Protein AF-A0AAU9P9E1-F1 (afdb_monomer_lite)

Secondary structure (DSSP, 8-state):
-HHHHHHHHGGGS---------GGGS-HHHHTTEE-TTSEEEEEEEEE-TTS-EEEEEEEEEEEPTT--SEE--HHHHHHHT--TT--S--GGGGG-HHHHHHHTSHHHHTT-HHHHHHHHHHHHHTT--HHHHHHHHHH-TTTHHHHHHT-------------------PPP----------PPPP-

Radius of gyration: 26.17 Å; chains: 1; bounding box: 54×81×72 Å

pLDDT: mean 78.58, std 22.66, range [33.34, 98.5]

Sequence (188 aa):
MALIILFLLSPLLLQGALGEIICEELPVGLCTFSIASSGKRCILENYINHNENMEYQCKTSEIVVKNMNNWIESDECTNACGVDRKSVGISSDSLLEPRFIARLCSRSCYDNCANIVDLYHNLAIGEGVFLENLCEVHRKMPRRAMSQLLSSGAASGPVSCVDGLISMAEAPSSDEKFDSAAYSPTSI

Foldseek 3Di:
DVVVVVVVCVVVVPPDPLDFDDLQPDDLLQQQLAATQQQFHKAWDWDQDPVRDIDIGIHTDPDGDPPDHSDTFDPQQCVQQVHGSNDHDDALVLLLPLVNLCSCLDCSHVVPGCSVVVVNQVRCVVVVHGNVLLSVLCVVCSPCSNPVVVVPPDDDDDDDDDDDDDDDDDDDDDDDDDDDDDDDDDDD

Organism: NCBI:txid75947

InterPro domains:
  IPR009489 PAR1 [PF06521] (21-164)
  IPR009489 PAR1 [PTHR33649] (3-172)

Structure (mmCIF, N/CA/C/O backbone):
data_AF-A0AAU9P9E1-F1
#
_entry.id   AF-A0AAU9P9E1-F1
#
loop_
_atom_site.group_PDB
_atom_site.id
_atom_site.type_symbol
_atom_site.label_atom_id
_atom_site.label_alt_id
_atom_site.label_comp_id
_atom_site.label_asym_id
_atom_site.label_entity_id
_atom_site.label_seq_id
_atom_site.pdbx_PDB_ins_code
_atom_site.Cartn_x
_atom_site.Cartn_y
_atom_site.Cartn_z
_atom_site.occupancy
_atom_site.B_iso_or_equiv
_atom_site.auth_seq_id
_atom_site.auth_comp_id
_atom_site.auth_asym_id
_atom_site.auth_atom_id
_atom_site.pdbx_PDB_model_num
ATOM 1 N N . MET A 1 1 ? -12.746 -47.571 12.399 1.00 58.56 1 MET A N 1
ATOM 2 C CA . MET A 1 1 ? -13.725 -46.987 11.453 1.00 58.56 1 MET A CA 1
ATOM 3 C C . MET A 1 1 ? -14.276 -45.650 11.947 1.00 58.56 1 MET A C 1
ATOM 5 O O . MET A 1 1 ? -14.016 -44.656 11.290 1.00 58.56 1 MET A O 1
ATOM 9 N N . ALA A 1 2 ? -14.940 -45.580 13.109 1.00 60.97 2 ALA A N 1
ATOM 10 C CA . ALA A 1 2 ? -15.550 -44.335 13.615 1.00 60.97 2 ALA A CA 1
ATOM 11 C C . ALA A 1 2 ? -14.559 -43.172 13.860 1.00 60.97 2 ALA A C 1
ATOM 13 O O . ALA A 1 2 ? -14.852 -42.032 13.519 1.00 60.97 2 ALA A O 1
ATOM 14 N N . LEU A 1 3 ? -13.357 -43.463 14.373 1.00 59.44 3 LEU A N 1
ATOM 15 C CA . LEU A 1 3 ? -12.313 -42.454 14.635 1.00 59.44 3 LEU A CA 1
ATOM 16 C C . LEU A 1 3 ? -11.754 -41.795 13.361 1.00 59.44 3 LEU A C 1
ATOM 18 O O . LEU A 1 3 ? -11.399 -40.623 13.381 1.00 59.44 3 LEU A O 1
ATOM 22 N N . ILE A 1 4 ? -11.712 -42.535 12.249 1.00 62.00 4 ILE A N 1
ATOM 23 C CA . ILE A 1 4 ? -11.209 -42.035 10.958 1.00 62.00 4 ILE A CA 1
ATOM 24 C C . ILE A 1 4 ? -12.242 -41.094 10.322 1.00 62.00 4 ILE A C 1
ATOM 26 O O . ILE A 1 4 ? -11.878 -40.077 9.744 1.00 62.00 4 ILE A O 1
ATOM 30 N N . ILE A 1 5 ? -13.534 -41.387 10.498 1.00 61.34 5 ILE A N 1
ATOM 31 C CA . ILE A 1 5 ? -14.635 -40.539 10.020 1.00 61.34 5 ILE A CA 1
ATOM 32 C C . ILE A 1 5 ? -14.648 -39.197 10.771 1.00 61.34 5 ILE A C 1
ATOM 34 O O . ILE A 1 5 ? -14.844 -38.157 10.150 1.00 61.34 5 ILE A O 1
ATOM 38 N N . LEU A 1 6 ? -14.361 -39.197 12.080 1.00 57.72 6 LEU A N 1
ATOM 39 C CA . LEU A 1 6 ? -14.285 -37.967 12.879 1.00 57.72 6 LEU A CA 1
ATOM 40 C C . LEU A 1 6 ? -13.134 -37.046 12.430 1.00 57.72 6 LEU A C 1
ATOM 42 O O . LEU A 1 6 ? -13.302 -35.831 12.364 1.00 57.72 6 LEU A O 1
ATOM 46 N N . PHE A 1 7 ? -11.983 -37.627 12.073 1.00 59.66 7 PHE A N 1
ATOM 47 C CA . PHE A 1 7 ? -10.805 -36.883 11.612 1.00 59.66 7 PHE A CA 1
ATOM 48 C C . PHE A 1 7 ? -11.012 -36.240 10.229 1.00 59.66 7 PHE A C 1
ATOM 50 O O . PHE A 1 7 ? -10.522 -35.141 9.979 1.00 59.66 7 PHE A O 1
ATOM 57 N N . LEU A 1 8 ? -11.776 -36.892 9.345 1.00 60.50 8 LEU A N 1
ATOM 58 C CA . LEU A 1 8 ? -12.063 -36.405 7.989 1.00 60.50 8 LEU A CA 1
ATOM 59 C C . LEU A 1 8 ? -13.150 -35.317 7.937 1.00 60.50 8 LEU A C 1
ATOM 61 O O . LEU A 1 8 ? -13.227 -34.589 6.951 1.00 60.50 8 LEU A O 1
ATOM 65 N N . LEU A 1 9 ? -13.968 -35.177 8.986 1.00 56.91 9 LEU A N 1
ATOM 66 C CA . LEU A 1 9 ? -15.005 -34.138 9.093 1.00 56.91 9 LEU A CA 1
ATOM 67 C C . LEU A 1 9 ? -14.506 -32.853 9.780 1.00 56.91 9 LEU A C 1
ATOM 69 O O . LEU A 1 9 ? -15.117 -31.797 9.627 1.00 56.91 9 LEU A O 1
ATOM 73 N N . SER A 1 10 ? -13.372 -32.916 10.489 1.00 58.31 10 SER A N 1
ATOM 74 C CA . SER A 1 10 ? -12.762 -31.769 11.176 1.00 58.31 10 SER A CA 1
ATOM 75 C C . SER A 1 10 ? -12.389 -30.575 10.277 1.00 58.31 10 SER A C 1
ATOM 77 O O . SER A 1 10 ? -12.556 -29.449 10.745 1.00 58.31 10 SER A O 1
ATOM 79 N N . PRO A 1 11 ? -11.901 -30.733 9.027 1.00 60.28 11 PRO A N 1
ATOM 80 C CA . PRO A 1 11 ? -11.555 -29.572 8.204 1.00 60.28 11 PRO A CA 1
ATOM 81 C C . PRO A 1 11 ? -12.783 -28.856 7.617 1.00 60.28 11 PRO A C 1
ATOM 83 O O .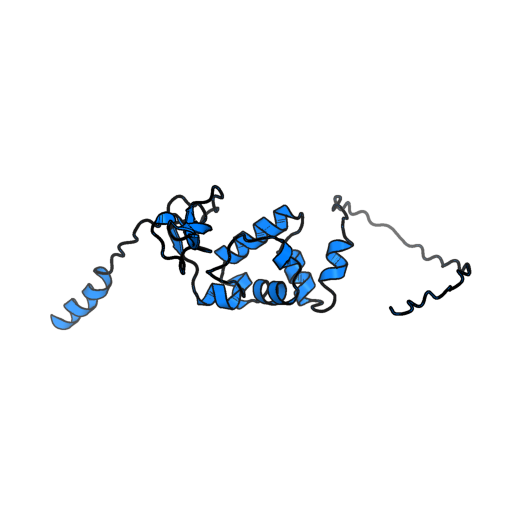 PRO A 1 11 ? -12.651 -27.730 7.152 1.00 60.28 11 PRO A O 1
ATOM 86 N N . LEU A 1 12 ? -13.977 -29.465 7.659 1.00 56.25 12 LEU A N 1
ATOM 87 C CA . LEU A 1 12 ? -15.204 -28.880 7.101 1.00 56.25 12 LEU A CA 1
ATOM 88 C C . LEU A 1 12 ? -15.912 -27.912 8.068 1.00 56.25 12 LEU A C 1
ATOM 90 O O . LEU A 1 12 ? -16.782 -27.157 7.646 1.00 56.25 12 LEU A O 1
ATOM 94 N N . LEU A 1 13 ? -15.534 -27.924 9.353 1.00 55.53 13 LEU A N 1
ATOM 95 C CA . LEU A 1 13 ? -16.065 -27.026 10.388 1.00 55.53 13 LEU A CA 1
ATOM 96 C C . LEU A 1 13 ? -15.289 -25.705 10.502 1.00 55.53 13 LEU A C 1
ATOM 98 O O . LEU A 1 13 ? -15.762 -24.782 11.156 1.00 55.53 13 LEU A O 1
ATOM 102 N N . LEU A 1 14 ? -14.146 -25.571 9.818 1.00 54.69 14 LEU A N 1
ATOM 103 C CA . LEU A 1 14 ? -13.508 -24.274 9.566 1.00 54.69 14 LEU A CA 1
ATOM 104 C C . LEU A 1 14 ? -14.164 -23.603 8.346 1.00 54.69 14 LEU A C 1
ATOM 106 O O . LEU A 1 14 ? -13.507 -23.187 7.395 1.00 54.69 14 LEU A O 1
ATOM 110 N N . GLN A 1 15 ? -15.492 -23.496 8.360 1.00 50.34 15 GLN A N 1
ATOM 111 C CA . GLN A 1 15 ? -16.166 -22.496 7.542 1.00 50.34 15 GLN A CA 1
ATOM 112 C C . GLN A 1 15 ? -15.808 -21.153 8.165 1.00 50.34 15 GLN A C 1
ATOM 114 O O . GLN A 1 15 ? -16.354 -20.770 9.197 1.00 50.34 15 GLN A O 1
ATOM 119 N N . GLY A 1 16 ? -14.788 -20.512 7.592 1.00 47.25 16 GLY A N 1
ATOM 120 C CA . GLY A 1 16 ? -14.297 -19.224 8.043 1.00 47.25 16 GLY A CA 1
ATOM 121 C C . GLY A 1 16 ? -15.464 -18.268 8.227 1.00 47.25 16 GLY A C 1
ATOM 122 O O . GLY A 1 16 ? -16.177 -17.957 7.273 1.00 47.25 16 GLY A O 1
ATOM 123 N N . ALA A 1 17 ? -15.636 -17.778 9.451 1.00 51.81 17 ALA A N 1
ATOM 124 C CA . ALA A 1 17 ? -16.239 -16.477 9.645 1.00 51.81 17 ALA A CA 1
ATOM 125 C C . ALA A 1 17 ? -15.264 -15.475 9.016 1.00 51.81 17 ALA A C 1
ATOM 127 O O . ALA A 1 17 ? -14.406 -14.919 9.698 1.00 51.81 17 ALA A O 1
ATOM 128 N N . LEU A 1 18 ? -15.320 -15.319 7.690 1.00 59.09 18 LEU A N 1
ATOM 129 C CA . LEU A 1 18 ? -14.737 -14.162 7.032 1.00 59.09 18 LEU A CA 1
ATOM 130 C C . LEU A 1 18 ? -15.614 -12.995 7.466 1.00 59.09 18 LEU A C 1
ATOM 132 O O . LEU A 1 18 ? -16.614 -12.679 6.826 1.00 59.09 18 LEU A O 1
ATOM 136 N N . GLY A 1 19 ? -15.291 -12.459 8.643 1.00 78.62 19 GLY A N 1
ATOM 137 C CA . GLY A 1 19 ? -15.863 -11.219 9.123 1.00 78.62 19 GLY A CA 1
ATOM 138 C C . GLY A 1 19 ? -15.647 -10.145 8.069 1.00 78.62 19 GLY A C 1
ATOM 139 O O . GLY A 1 19 ? -14.654 -10.160 7.336 1.00 78.62 19 GLY A O 1
ATOM 140 N N . GLU A 1 20 ? -16.615 -9.248 7.973 1.00 92.56 20 GLU A N 1
ATOM 141 C CA . GLU A 1 20 ? -16.482 -8.064 7.149 1.00 92.56 20 GLU A CA 1
ATOM 142 C C . GLU A 1 20 ? -15.329 -7.213 7.698 1.00 92.56 20 GLU A C 1
ATOM 144 O O . GLU A 1 20 ? -15.326 -6.867 8.877 1.00 92.56 20 GLU A O 1
ATOM 149 N N . ILE A 1 21 ? -14.343 -6.864 6.868 1.00 96.00 21 ILE A N 1
ATOM 150 C CA . ILE A 1 21 ? -13.355 -5.857 7.259 1.00 96.00 21 ILE A CA 1
ATOM 151 C C . ILE A 1 21 ? -13.984 -4.470 7.144 1.00 96.00 21 ILE A C 1
ATOM 153 O O . ILE A 1 21 ? -14.275 -3.997 6.040 1.00 96.00 21 ILE A O 1
ATOM 157 N N . ILE A 1 22 ? -14.120 -3.820 8.298 1.00 97.50 22 ILE A N 1
ATOM 158 C CA . ILE A 1 22 ? -14.444 -2.404 8.472 1.00 97.50 22 ILE A CA 1
ATOM 159 C C . ILE A 1 22 ? -13.183 -1.735 9.023 1.00 97.50 22 ILE A C 1
ATOM 161 O O . ILE A 1 22 ? -12.672 -2.151 10.063 1.00 97.50 22 ILE A O 1
ATOM 165 N N . CYS A 1 23 ? -12.643 -0.728 8.329 1.00 97.69 23 CYS A N 1
ATOM 166 C CA . CYS A 1 23 ? -11.341 -0.156 8.685 1.00 97.69 23 CYS A CA 1
ATOM 167 C C . CYS A 1 23 ? -11.323 0.394 10.117 1.00 97.69 23 CYS A C 1
ATOM 169 O O . CYS A 1 23 ? -10.369 0.174 10.851 1.00 97.69 23 CYS A O 1
ATOM 171 N N . GLU A 1 24 ? -12.397 1.057 10.535 1.00 97.38 24 GLU A N 1
ATOM 172 C CA . GLU A 1 24 ? -12.546 1.673 11.855 1.00 97.38 24 GLU A CA 1
ATOM 173 C C . GLU A 1 24 ? -12.524 0.657 13.012 1.00 97.38 24 GLU A C 1
ATOM 175 O O . GLU A 1 24 ? -12.275 1.041 14.153 1.00 97.38 24 GLU A O 1
ATOM 180 N N . GLU A 1 25 ? -12.754 -0.628 12.728 1.00 96.88 25 GLU A N 1
ATOM 181 C CA . GLU A 1 25 ? -12.715 -1.721 13.708 1.00 96.88 25 GLU A CA 1
ATOM 182 C C . GLU A 1 25 ? -11.366 -2.457 13.723 1.00 96.88 25 GLU A C 1
ATOM 184 O O . GLU A 1 25 ? -11.107 -3.279 14.607 1.00 96.88 25 GLU A O 1
ATOM 189 N N . LEU A 1 26 ? -10.477 -2.169 12.764 1.00 96.56 26 LEU A N 1
ATOM 190 C CA . LEU A 1 26 ? -9.163 -2.794 12.710 1.00 96.56 26 LEU A CA 1
ATOM 191 C C . LEU A 1 26 ? -8.237 -2.237 13.799 1.00 96.56 26 LEU A C 1
ATOM 193 O O . LEU A 1 26 ? -8.158 -1.022 14.007 1.00 96.56 26 LEU A O 1
ATOM 197 N N . PRO A 1 27 ? -7.433 -3.098 14.446 1.00 95.38 27 PRO A N 1
ATOM 198 C CA . PRO A 1 27 ? -6.355 -2.617 15.292 1.00 95.38 27 PRO A CA 1
ATOM 199 C C . PRO A 1 27 ? -5.318 -1.871 14.443 1.00 95.38 27 PRO A C 1
ATOM 201 O O . PRO A 1 27 ? -5.055 -2.233 13.296 1.00 95.38 27 PRO A O 1
ATOM 204 N N . VAL A 1 28 ? -4.650 -0.880 15.040 1.00 93.81 28 VAL A N 1
ATOM 205 C CA . VAL A 1 28 ? -3.642 -0.024 14.377 1.00 93.81 28 VAL A CA 1
ATOM 206 C C . VAL A 1 28 ? -2.618 -0.829 13.566 1.00 93.81 28 VAL A C 1
ATOM 208 O O . VAL A 1 28 ? -2.297 -0.468 12.439 1.00 93.81 28 VAL A O 1
ATOM 211 N N . GLY A 1 29 ? -2.139 -1.954 14.106 1.00 94.19 29 GLY A N 1
ATOM 212 C CA . GLY A 1 29 ? -1.143 -2.805 13.446 1.00 94.19 29 GLY A CA 1
ATOM 213 C C . GLY A 1 29 ? -1.643 -3.591 12.229 1.00 94.19 29 GLY A C 1
ATOM 214 O O . GLY A 1 29 ? -0.817 -4.185 11.546 1.00 94.19 29 GLY A O 1
ATOM 215 N N . LEU A 1 30 ? -2.952 -3.610 11.965 1.00 96.00 30 LEU A N 1
ATOM 216 C CA . LEU A 1 30 ? -3.578 -4.234 10.793 1.00 96.00 30 LEU A CA 1
ATOM 217 C C . LEU A 1 30 ? -4.266 -3.204 9.887 1.00 96.00 30 LEU A C 1
ATOM 219 O O . LEU A 1 30 ? -4.874 -3.590 8.899 1.00 96.00 30 LEU A O 1
ATOM 223 N N . CYS A 1 31 ? -4.214 -1.913 10.215 1.00 96.81 31 CYS A N 1
ATOM 224 C CA . CYS A 1 31 ? -4.929 -0.884 9.469 1.00 96.81 31 CYS A CA 1
ATOM 225 C C . CYS A 1 31 ? -4.279 -0.599 8.108 1.00 96.81 31 CYS A C 1
ATOM 227 O O . CYS A 1 31 ? -4.892 -0.768 7.055 1.00 96.81 31 CYS A O 1
ATOM 229 N N . THR A 1 32 ? -3.021 -0.163 8.124 1.00 95.69 32 THR A N 1
ATOM 230 C CA . THR A 1 32 ? -2.297 0.219 6.910 1.00 95.69 32 THR A CA 1
ATOM 231 C C . THR A 1 32 ? -2.091 -0.999 6.014 1.00 95.69 32 THR A C 1
ATOM 233 O O . THR A 1 32 ? -1.727 -2.073 6.494 1.00 95.69 32 THR A O 1
ATOM 236 N N . PHE A 1 33 ? -2.303 -0.819 4.706 1.00 96.94 33 PHE A N 1
ATOM 237 C CA . PHE A 1 33 ? -2.297 -1.888 3.696 1.00 96.94 33 PHE A CA 1
ATOM 238 C C . PHE A 1 33 ? -3.437 -2.907 3.840 1.00 96.94 33 PHE A C 1
ATOM 240 O O . PHE A 1 33 ? -3.347 -4.008 3.305 1.00 96.94 33 PHE A O 1
ATOM 247 N N . SER A 1 34 ? -4.538 -2.545 4.493 1.00 97.31 34 SER A N 1
ATOM 248 C CA . SER A 1 34 ? -5.776 -3.326 4.438 1.00 97.31 34 SER A CA 1
ATOM 249 C C . SER A 1 34 ? -6.785 -2.719 3.471 1.00 97.31 34 SER A C 1
ATOM 251 O O . SER A 1 34 ? -6.717 -1.538 3.118 1.00 97.31 34 SER A O 1
ATOM 253 N N . ILE A 1 35 ? -7.717 -3.547 3.014 1.00 98.00 35 ILE A N 1
ATOM 254 C CA . ILE A 1 35 ? -8.818 -3.163 2.139 1.00 98.00 35 ILE A CA 1
ATOM 255 C C . ILE A 1 35 ? -10.104 -3.687 2.758 1.00 98.00 35 ILE A C 1
ATOM 257 O O . ILE A 1 35 ? -10.263 -4.892 2.966 1.00 98.00 35 ILE A O 1
ATOM 261 N N . ALA A 1 36 ? -11.023 -2.765 3.020 1.00 98.00 36 ALA A N 1
ATOM 262 C CA . ALA A 1 36 ? -12.339 -3.069 3.544 1.00 98.00 36 ALA A CA 1
ATOM 263 C C . ALA A 1 36 ? -13.137 -3.970 2.595 1.00 98.00 36 ALA A C 1
ATOM 265 O O . ALA A 1 36 ? -12.850 -4.094 1.400 1.00 98.00 36 ALA A O 1
ATOM 266 N N . SER A 1 37 ? -14.209 -4.563 3.107 1.00 96.81 37 SER A N 1
ATOM 267 C CA . SER A 1 37 ? -15.134 -5.357 2.286 1.00 96.81 37 SER A CA 1
ATOM 268 C C . SER A 1 37 ? -15.811 -4.532 1.189 1.00 96.81 37 SER A C 1
ATOM 270 O O . SER A 1 37 ? -16.147 -5.060 0.132 1.00 96.81 37 SER A O 1
ATOM 272 N N . SER A 1 38 ? -15.919 -3.214 1.388 1.00 96.69 38 SER A N 1
ATOM 273 C CA . SER A 1 38 ? -16.359 -2.249 0.372 1.00 96.69 38 SER A CA 1
ATOM 274 C C . SER A 1 38 ? -15.370 -2.068 -0.792 1.00 96.69 38 SER A C 1
ATOM 276 O O . SER A 1 38 ? -15.686 -1.372 -1.755 1.00 96.69 38 SER A O 1
ATOM 278 N N . GLY A 1 39 ? -14.171 -2.658 -0.715 1.00 97.19 39 GLY A N 1
ATOM 279 C CA . GLY A 1 39 ? -13.086 -2.484 -1.685 1.00 97.19 39 GLY A CA 1
ATOM 280 C C . GLY A 1 39 ? -12.274 -1.201 -1.486 1.00 97.19 39 GLY A C 1
ATOM 281 O O . GLY A 1 39 ? -11.356 -0.933 -2.255 1.00 97.19 39 GLY A O 1
ATOM 282 N N . LYS A 1 40 ? -12.587 -0.393 -0.468 1.00 97.81 40 LYS A N 1
ATOM 283 C CA . LYS A 1 40 ? -11.854 0.836 -0.138 1.00 97.81 40 LYS A CA 1
ATOM 284 C C . LYS A 1 40 ? -10.618 0.547 0.720 1.00 97.81 40 LYS A C 1
ATOM 286 O O . LYS A 1 40 ? -10.665 -0.314 1.599 1.00 97.81 40 LYS A O 1
ATOM 291 N N . ARG A 1 41 ? -9.514 1.268 0.494 1.00 97.00 41 ARG A N 1
ATOM 292 C CA . ARG A 1 41 ? -8.282 1.125 1.298 1.00 97.00 41 ARG A CA 1
ATOM 293 C C . ARG A 1 41 ? -8.478 1.675 2.707 1.00 97.00 41 ARG A C 1
ATOM 295 O O . ARG A 1 41 ? -9.075 2.740 2.868 1.00 97.00 41 ARG A O 1
ATOM 302 N N . CYS A 1 42 ? -7.907 0.999 3.693 1.00 97.56 42 CYS A N 1
ATOM 303 C CA . CYS A 1 42 ? -7.780 1.502 5.053 1.00 97.56 42 CYS A CA 1
ATOM 304 C C . CYS A 1 42 ? -6.516 2.364 5.186 1.00 97.56 42 CYS A C 1
ATOM 306 O O . CYS A 1 42 ? -5.462 2.022 4.642 1.00 97.56 42 CYS A O 1
ATOM 308 N N . ILE A 1 43 ? -6.625 3.480 5.902 1.00 96.12 43 ILE A N 1
ATOM 309 C CA . ILE A 1 43 ? -5.535 4.427 6.143 1.00 96.12 43 ILE A CA 1
ATOM 310 C C . ILE A 1 43 ? -5.410 4.729 7.631 1.00 96.12 43 ILE A C 1
ATOM 312 O O . ILE A 1 43 ? -6.405 4.803 8.355 1.00 96.12 43 ILE A O 1
ATOM 316 N N . LEU A 1 44 ? -4.169 4.907 8.075 1.00 96.50 44 LEU A N 1
ATOM 317 C CA . LEU A 1 44 ? -3.872 5.347 9.425 1.00 96.50 44 LEU A CA 1
ATOM 318 C C . LEU A 1 44 ? -3.774 6.870 9.452 1.00 96.50 44 LEU A C 1
ATOM 320 O O . LEU A 1 44 ? -3.053 7.468 8.652 1.00 96.50 44 LEU A O 1
ATOM 324 N N . GLU A 1 45 ? -4.477 7.488 10.390 1.00 95.00 45 GLU A N 1
ATOM 325 C CA . GLU A 1 45 ? -4.453 8.927 10.622 1.00 95.00 45 GLU A CA 1
ATOM 326 C C . GLU A 1 45 ? -4.010 9.224 12.053 1.00 95.00 45 GLU A C 1
ATOM 328 O O . GLU A 1 45 ? -4.275 8.452 12.977 1.00 95.00 45 GLU A O 1
ATOM 333 N N . ASN A 1 46 ? -3.361 10.372 12.241 1.00 93.81 46 ASN A N 1
ATOM 334 C CA . ASN A 1 46 ? -3.091 10.894 13.575 1.00 93.81 46 ASN A CA 1
ATOM 335 C C . ASN A 1 46 ? -4.358 11.547 14.131 1.00 93.81 46 ASN A C 1
ATOM 337 O O . ASN A 1 46 ? -5.024 12.308 13.428 1.00 93.81 46 ASN A O 1
ATOM 341 N N . TYR A 1 47 ? -4.641 11.327 15.408 1.00 90.88 47 TYR A N 1
ATOM 342 C CA . TYR A 1 47 ? -5.656 12.076 16.135 1.00 90.88 47 TYR A CA 1
ATOM 343 C C . TYR A 1 47 ? -5.133 12.469 17.517 1.00 90.88 47 TYR A C 1
ATOM 345 O O . TYR A 1 47 ? -4.265 11.806 18.084 1.00 90.88 47 TYR A O 1
ATOM 353 N N . ILE A 1 48 ? -5.631 13.586 18.041 1.00 92.25 48 ILE A N 1
ATOM 354 C CA . ILE A 1 48 ? -5.306 14.051 19.391 1.00 92.25 48 ILE A CA 1
ATOM 355 C C . ILE A 1 48 ? -6.439 13.601 20.304 1.00 92.25 48 ILE A C 1
ATOM 357 O O . ILE A 1 48 ? -7.603 13.927 20.058 1.00 92.25 48 ILE A O 1
ATOM 361 N N . ASN A 1 49 ? -6.110 12.834 21.339 1.00 90.94 49 ASN A N 1
ATOM 362 C CA . ASN A 1 49 ? -7.098 12.384 22.312 1.00 90.94 49 ASN A CA 1
ATOM 363 C C . ASN A 1 49 ? -7.442 13.499 23.327 1.00 90.94 49 ASN A C 1
ATOM 365 O O . ASN A 1 49 ? -6.858 14.582 23.330 1.00 90.94 49 ASN A O 1
ATOM 369 N N . HIS A 1 50 ? -8.379 13.230 24.240 1.00 90.50 50 HIS A N 1
ATOM 370 C CA . HIS A 1 50 ? -8.791 14.194 25.273 1.00 90.50 50 HIS A CA 1
ATOM 371 C C . HIS A 1 50 ? -7.676 14.619 26.243 1.00 90.50 50 HIS A C 1
ATOM 373 O O . HIS A 1 50 ? -7.814 15.641 26.908 1.00 90.50 50 HIS A O 1
ATOM 379 N N . ASN A 1 51 ? -6.591 13.849 26.321 1.00 91.94 51 ASN A N 1
ATOM 380 C CA . ASN A 1 51 ? -5.432 14.115 27.170 1.00 91.94 51 ASN A CA 1
ATOM 381 C C . ASN A 1 51 ? -4.293 14.802 26.396 1.00 91.94 51 ASN A C 1
ATOM 383 O O . ASN A 1 51 ? -3.161 14.789 26.866 1.00 91.94 51 ASN A O 1
ATOM 387 N N . GLU A 1 52 ? -4.574 15.340 25.204 1.00 90.94 52 GLU A N 1
ATOM 388 C CA . GLU A 1 52 ? -3.599 15.987 24.314 1.00 90.94 52 GLU A CA 1
ATOM 389 C C . GLU A 1 52 ? -2.472 15.059 23.821 1.00 90.94 52 GLU A C 1
ATOM 391 O O . GLU A 1 52 ? -1.460 15.515 23.289 1.00 90.94 52 GLU A O 1
ATOM 396 N N . ASN A 1 53 ? -2.656 13.740 23.928 1.00 92.12 53 ASN A N 1
ATOM 397 C CA . ASN A 1 53 ? -1.703 12.773 23.398 1.00 92.12 53 ASN A CA 1
ATOM 398 C C . ASN A 1 53 ? -2.022 12.466 21.933 1.00 92.12 53 ASN A C 1
ATOM 400 O O . ASN A 1 53 ? -3.180 12.254 21.563 1.00 92.12 53 ASN A O 1
ATOM 404 N N . MET A 1 54 ? -0.972 12.397 21.114 1.00 91.12 54 MET A N 1
ATOM 405 C CA . MET A 1 54 ? -1.068 11.935 19.734 1.00 91.12 54 MET A CA 1
ATOM 406 C C . MET A 1 54 ? -1.231 10.415 19.703 1.00 91.12 54 MET A C 1
ATOM 408 O O . MET A 1 54 ? -0.390 9.677 20.216 1.00 91.12 54 MET A O 1
ATOM 412 N N . GLU A 1 55 ? -2.302 9.961 19.068 1.00 92.44 55 GLU A N 1
ATOM 413 C CA . GLU A 1 55 ? -2.622 8.557 18.854 1.00 92.44 55 GLU A CA 1
ATOM 414 C C . GLU A 1 55 ? -2.964 8.299 17.383 1.00 92.44 55 GLU A C 1
ATOM 416 O O . GLU A 1 55 ? -3.067 9.221 16.571 1.00 92.44 55 GLU A O 1
ATOM 421 N N . TYR A 1 56 ? -3.135 7.024 17.037 1.00 94.38 56 TYR A N 1
ATOM 422 C CA . TYR A 1 56 ? -3.508 6.604 15.695 1.00 94.38 56 TYR A CA 1
ATOM 423 C C . TYR A 1 56 ? -4.952 6.121 15.646 1.00 94.38 56 TYR A C 1
ATOM 425 O O . TYR A 1 56 ? -5.382 5.351 16.504 1.00 94.38 56 TYR A O 1
ATOM 433 N N . GLN A 1 57 ? -5.666 6.508 14.596 1.00 94.75 57 GLN A N 1
ATOM 434 C CA . GLN A 1 57 ? -6.982 5.977 14.261 1.00 94.75 57 GLN A CA 1
ATOM 435 C C . GLN A 1 57 ? -6.943 5.346 12.872 1.00 94.75 57 GLN A C 1
ATOM 437 O O . GLN A 1 57 ? -6.274 5.855 11.972 1.00 94.75 57 GLN A O 1
ATOM 44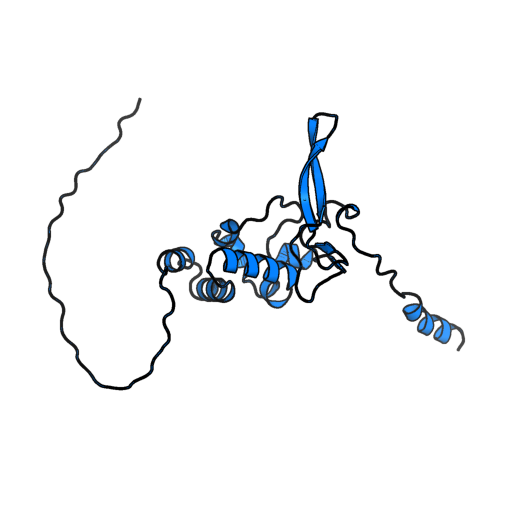2 N N . CYS A 1 58 ? -7.671 4.247 12.692 1.00 97.25 58 CYS A N 1
ATOM 443 C CA . CYS A 1 58 ? -7.875 3.670 11.372 1.00 97.25 58 CYS A CA 1
ATOM 444 C C . CYS A 1 58 ? -9.137 4.250 10.733 1.00 97.25 58 CYS A C 1
ATOM 446 O O . CYS A 1 58 ? -10.168 4.379 11.398 1.00 97.25 58 CYS A O 1
ATOM 448 N N . LYS A 1 59 ? -9.055 4.595 9.448 1.00 97.00 59 LYS A N 1
ATOM 449 C CA . LYS A 1 59 ? -10.165 5.136 8.663 1.00 97.00 59 LYS A CA 1
ATOM 450 C C . LYS A 1 59 ? -10.260 4.477 7.301 1.00 97.00 59 LYS A C 1
ATOM 452 O O . LYS A 1 59 ? -9.262 4.053 6.722 1.00 97.00 59 LYS A O 1
ATOM 457 N N . THR A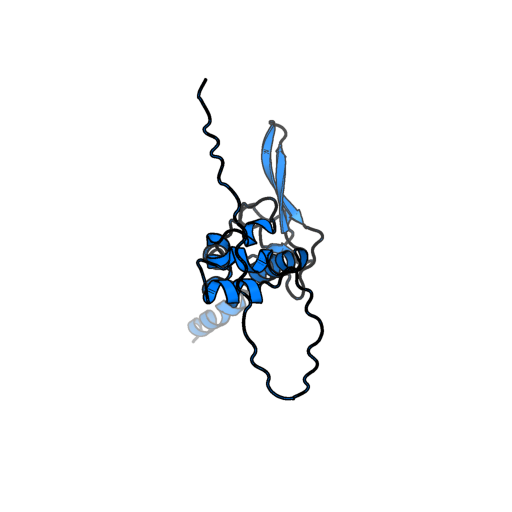 1 60 ? -11.472 4.431 6.774 1.00 97.44 60 THR A N 1
ATOM 458 C CA . THR A 1 60 ? -11.729 4.065 5.385 1.00 97.44 60 THR A CA 1
ATOM 459 C C . THR A 1 60 ? -11.428 5.257 4.471 1.00 97.44 60 THR A C 1
ATOM 461 O O . THR A 1 60 ? -11.995 6.333 4.637 1.00 97.44 60 THR A O 1
ATOM 464 N N . SER A 1 61 ? -10.549 5.076 3.485 1.00 95.44 61 SER A N 1
ATOM 465 C CA . SER A 1 61 ? -10.278 6.088 2.454 1.00 95.44 61 SER A CA 1
ATOM 466 C C . SER A 1 61 ? -11.315 6.057 1.3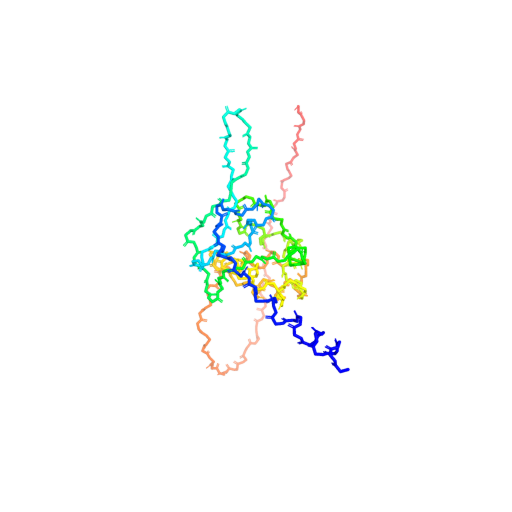26 1.00 95.44 61 SER A C 1
ATOM 468 O O . SER A 1 61 ? -12.048 5.087 1.154 1.00 95.44 61 SER A O 1
ATOM 470 N N . GLU A 1 62 ? -11.327 7.082 0.474 1.00 95.38 62 GLU A N 1
ATOM 471 C CA . GLU A 1 62 ? -12.160 7.097 -0.740 1.00 95.38 62 GLU A CA 1
ATOM 472 C C . GLU A 1 62 ? -11.542 6.334 -1.928 1.00 95.38 62 GLU A C 1
ATOM 474 O O . GLU A 1 62 ? -12.151 6.232 -2.992 1.00 95.38 62 GLU A O 1
ATOM 479 N N . ILE A 1 63 ? -10.346 5.762 -1.759 1.00 93.62 63 ILE A N 1
ATOM 480 C CA . ILE A 1 63 ? -9.633 5.056 -2.825 1.00 93.62 63 ILE A CA 1
ATOM 481 C C . ILE A 1 63 ? -10.143 3.616 -2.904 1.00 93.62 63 ILE A C 1
ATOM 483 O O . ILE A 1 63 ? -9.858 2.793 -2.031 1.00 93.62 63 ILE A O 1
ATOM 487 N N . VAL A 1 64 ? -10.875 3.309 -3.975 1.00 95.50 64 VAL A N 1
ATOM 488 C CA . VAL A 1 64 ? -11.360 1.957 -4.281 1.00 95.50 64 VAL A CA 1
ATOM 489 C C . VAL A 1 64 ? -10.280 1.169 -5.018 1.00 95.50 64 VAL A C 1
ATOM 491 O O . VAL A 1 64 ? -9.758 1.620 -6.037 1.00 95.50 64 VAL A O 1
ATOM 494 N N . VAL A 1 65 ? -9.972 -0.029 -4.526 1.00 95.75 65 VAL A N 1
ATOM 495 C CA . VAL A 1 65 ? -9.028 -0.958 -5.151 1.00 95.75 65 VAL A CA 1
ATOM 496 C C . VAL A 1 65 ? -9.760 -1.847 -6.141 1.00 95.75 65 VAL A C 1
ATOM 498 O O . VAL A 1 65 ? -10.820 -2.410 -5.862 1.00 95.75 65 VAL A O 1
ATOM 501 N N . LYS A 1 66 ? -9.181 -2.001 -7.328 1.00 91.06 66 LYS A N 1
ATOM 502 C CA . LYS A 1 66 ? -9.749 -2.866 -8.354 1.00 91.06 66 LYS A CA 1
ATOM 503 C C . LYS A 1 66 ? -9.487 -4.333 -8.009 1.00 91.06 66 LYS A C 1
ATOM 505 O O . LYS A 1 66 ? -8.350 -4.721 -7.774 1.00 91.06 66 LYS A O 1
ATOM 510 N N . ASN A 1 67 ? -10.533 -5.159 -8.069 1.00 91.31 67 ASN A N 1
ATOM 511 C CA . ASN A 1 67 ? -10.464 -6.621 -7.912 1.00 91.31 67 ASN A CA 1
ATOM 512 C C . ASN A 1 67 ? -9.902 -7.121 -6.566 1.00 91.31 67 ASN A C 1
ATOM 514 O O . ASN A 1 67 ? -9.531 -8.289 -6.469 1.00 91.31 67 ASN A O 1
ATOM 518 N N . MET A 1 68 ? -9.845 -6.277 -5.536 1.00 93.75 68 MET A N 1
ATOM 519 C CA . MET A 1 68 ? -9.393 -6.670 -4.206 1.00 93.75 68 MET A CA 1
ATOM 520 C C . MET A 1 68 ? -10.316 -6.054 -3.160 1.00 93.75 68 MET A C 1
ATOM 522 O O . MET A 1 68 ? -10.591 -4.859 -3.187 1.00 93.75 68 MET A O 1
ATOM 526 N N . ASN A 1 69 ? -10.827 -6.885 -2.262 1.00 96.06 69 ASN A N 1
ATOM 527 C CA . ASN A 1 69 ? -11.646 -6.492 -1.125 1.00 96.06 69 ASN A CA 1
ATOM 528 C C . ASN A 1 69 ? -11.415 -7.482 0.015 1.00 96.06 69 ASN A C 1
ATOM 530 O O . ASN A 1 69 ? -10.872 -8.565 -0.206 1.00 96.06 69 ASN A O 1
ATOM 534 N N . ASN A 1 70 ? -11.808 -7.083 1.222 1.00 95.94 70 ASN A N 1
ATOM 535 C CA . ASN A 1 70 ? -11.690 -7.912 2.417 1.00 95.9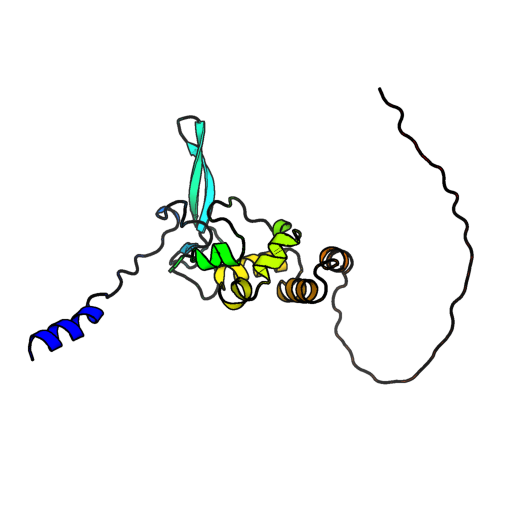4 70 ASN A CA 1
ATOM 536 C C . ASN A 1 70 ? -10.275 -8.516 2.586 1.00 95.94 70 ASN A C 1
ATOM 538 O O . ASN A 1 70 ? -10.109 -9.722 2.767 1.00 95.94 70 ASN A O 1
ATOM 542 N N . TRP A 1 71 ? -9.251 -7.661 2.484 1.00 97.12 71 TRP A N 1
ATOM 543 C CA . TRP A 1 71 ? -7.840 -8.054 2.449 1.00 97.12 71 TRP A CA 1
ATOM 544 C C . TRP A 1 71 ? -7.047 -7.389 3.573 1.00 97.12 71 TRP A C 1
ATOM 546 O O . TRP A 1 71 ? -7.162 -6.183 3.775 1.00 97.12 71 TRP A O 1
ATOM 556 N N . ILE A 1 72 ? -6.188 -8.154 4.248 1.00 96.88 72 ILE A N 1
ATOM 557 C CA . ILE A 1 72 ? -5.174 -7.642 5.179 1.00 96.88 72 ILE A CA 1
ATOM 558 C C . ILE A 1 72 ? -3.820 -8.101 4.662 1.00 96.88 72 ILE A C 1
ATOM 560 O O . ILE A 1 72 ? -3.587 -9.301 4.518 1.00 96.88 72 ILE A O 1
ATOM 564 N N . GLU A 1 73 ? -2.925 -7.157 4.384 1.00 97.56 73 GLU A N 1
ATOM 565 C CA . GLU A 1 73 ? -1.586 -7.503 3.919 1.00 97.56 73 GLU A CA 1
ATOM 566 C C . GLU A 1 73 ? -0.782 -8.233 4.997 1.00 97.56 73 GLU A C 1
ATOM 568 O O . GLU A 1 73 ? -0.841 -7.883 6.177 1.00 97.56 73 GLU A O 1
ATOM 573 N N . SER A 1 74 ? -0.015 -9.240 4.592 1.00 97.25 74 SER A N 1
ATOM 574 C CA . SER A 1 74 ? 0.760 -10.075 5.510 1.00 97.25 74 SER A CA 1
ATOM 575 C C . SER A 1 74 ? 2.015 -9.369 6.030 1.00 97.25 74 SER A C 1
ATOM 577 O O . SER A 1 74 ? 2.601 -8.522 5.353 1.00 97.25 74 SER A O 1
ATOM 579 N N . ASP A 1 75 ? 2.494 -9.786 7.205 1.00 97.19 75 ASP A N 1
ATOM 580 C CA . ASP A 1 75 ? 3.782 -9.315 7.730 1.00 97.19 75 ASP A CA 1
ATOM 581 C C . ASP A 1 75 ? 4.949 -9.719 6.814 1.00 97.19 75 ASP A C 1
ATOM 583 O O . ASP A 1 75 ? 5.953 -9.014 6.719 1.00 97.19 75 ASP A O 1
ATOM 587 N N . GLU A 1 76 ? 4.834 -10.853 6.115 1.00 98.12 76 GLU A N 1
ATOM 588 C CA . GLU A 1 76 ? 5.811 -11.270 5.108 1.00 98.12 76 GLU A CA 1
ATOM 589 C C . GLU A 1 76 ? 5.932 -10.215 4.008 1.00 98.12 76 GLU A C 1
ATOM 591 O O . GLU A 1 76 ? 7.042 -9.793 3.677 1.00 98.12 76 GLU A O 1
ATOM 596 N N . CYS A 1 77 ? 4.800 -9.722 3.509 1.00 98.38 77 CYS A N 1
ATOM 597 C CA . CYS A 1 77 ? 4.776 -8.708 2.471 1.00 98.38 77 CYS A CA 1
ATOM 598 C C . CYS A 1 77 ? 5.227 -7.334 2.950 1.00 98.38 77 CYS A C 1
ATOM 600 O O . CYS A 1 77 ? 6.028 -6.691 2.266 1.00 98.38 77 CYS A O 1
ATOM 602 N N . THR A 1 78 ? 4.806 -6.893 4.139 1.00 97.75 78 THR A N 1
ATOM 603 C CA . THR A 1 78 ? 5.282 -5.609 4.676 1.00 97.75 78 THR A CA 1
ATOM 604 C C . THR A 1 78 ? 6.797 -5.626 4.852 1.00 97.75 78 THR A C 1
ATOM 606 O O . THR A 1 78 ? 7.491 -4.693 4.442 1.00 97.75 78 THR A O 1
ATOM 609 N N . ASN A 1 79 ? 7.332 -6.744 5.352 1.00 98.00 79 ASN A N 1
ATOM 610 C CA . ASN A 1 79 ? 8.766 -6.944 5.463 1.00 98.00 79 ASN A CA 1
ATOM 611 C C . ASN A 1 79 ? 9.427 -6.971 4.084 1.00 98.00 79 ASN A C 1
ATOM 613 O O . ASN A 1 79 ? 10.339 -6.180 3.853 1.00 98.00 79 ASN A O 1
ATOM 617 N N . ALA A 1 80 ? 8.986 -7.822 3.155 1.00 98.31 80 ALA A N 1
ATOM 618 C CA . ALA A 1 80 ? 9.580 -7.963 1.824 1.00 98.31 80 ALA A CA 1
ATOM 619 C C . ALA A 1 80 ? 9.653 -6.626 1.069 1.00 98.31 80 ALA A C 1
ATOM 621 O O . ALA A 1 80 ? 10.701 -6.293 0.510 1.00 98.31 80 ALA A O 1
ATOM 622 N N . CYS A 1 81 ? 8.577 -5.841 1.116 1.00 98.19 81 CYS A N 1
ATOM 623 C CA . CYS A 1 81 ? 8.482 -4.541 0.458 1.00 98.19 81 CYS A CA 1
ATOM 624 C C . CYS A 1 81 ? 9.174 -3.406 1.223 1.00 98.19 81 CYS A C 1
ATOM 626 O O . CYS A 1 81 ? 9.396 -2.342 0.653 1.00 98.19 81 CYS A O 1
ATOM 628 N N . GLY A 1 82 ? 9.569 -3.628 2.482 1.00 96.81 82 GLY A N 1
ATOM 629 C CA . GLY A 1 82 ? 10.223 -2.612 3.307 1.00 96.81 82 GLY A CA 1
ATOM 630 C C . GLY A 1 82 ? 9.287 -1.469 3.698 1.00 96.81 82 GLY A C 1
ATOM 631 O O . GLY A 1 82 ? 9.729 -0.325 3.742 1.00 96.81 82 GLY A O 1
ATOM 632 N N . VAL A 1 83 ? 8.011 -1.776 3.947 1.00 96.81 83 VAL A N 1
ATOM 633 C CA . VAL A 1 83 ? 6.995 -0.813 4.396 1.00 96.81 83 VAL A CA 1
ATOM 634 C C . VAL A 1 83 ? 6.651 -1.031 5.869 1.00 96.81 83 VAL A C 1
ATOM 636 O O . VAL A 1 83 ? 6.781 -2.141 6.386 1.00 96.81 83 VAL A O 1
ATOM 639 N N . ASP A 1 84 ? 6.181 0.020 6.540 1.00 94.94 84 ASP A N 1
ATOM 640 C CA . ASP A 1 84 ? 5.771 -0.028 7.946 1.00 94.94 84 ASP A CA 1
ATOM 641 C C . ASP A 1 84 ? 4.241 0.036 8.070 1.00 94.94 84 ASP A C 1
ATOM 643 O O . ASP A 1 84 ? 3.569 0.867 7.461 1.00 94.94 84 ASP A O 1
ATOM 647 N N . ARG A 1 85 ? 3.666 -0.835 8.902 1.00 94.19 85 ARG A N 1
ATOM 648 C CA . ARG A 1 85 ? 2.224 -0.847 9.194 1.00 94.19 85 ARG A CA 1
ATOM 649 C C . ARG A 1 85 ? 1.770 0.385 9.977 1.00 94.19 85 ARG A C 1
ATOM 651 O O . ARG A 1 85 ? 0.578 0.676 10.007 1.00 94.19 85 ARG A O 1
ATOM 658 N N . LYS A 1 86 ? 2.694 1.124 10.591 1.00 92.62 86 LYS A N 1
ATOM 659 C CA . LYS A 1 86 ? 2.423 2.377 11.309 1.00 92.62 86 LYS A CA 1
ATOM 660 C C . LYS A 1 86 ? 2.712 3.630 10.477 1.00 92.62 86 LYS A C 1
ATOM 662 O O . LYS A 1 86 ? 2.824 4.719 11.033 1.00 92.62 86 LYS A O 1
ATOM 667 N N . SER A 1 87 ? 2.828 3.502 9.156 1.00 91.94 87 SER A N 1
ATOM 668 C CA . SER A 1 87 ? 2.959 4.656 8.269 1.00 91.94 87 SER A CA 1
ATOM 669 C C . SER A 1 87 ? 1.666 5.476 8.226 1.00 91.94 87 SER A C 1
ATOM 671 O O . SER A 1 87 ? 0.613 4.975 7.839 1.00 91.94 87 SER A O 1
ATOM 673 N N . VAL A 1 88 ? 1.768 6.758 8.576 1.00 93.12 88 VAL A N 1
ATOM 674 C CA . VAL A 1 88 ? 0.720 7.764 8.356 1.00 93.12 88 VAL A CA 1
ATOM 675 C C . VAL A 1 88 ? 1.110 8.605 7.152 1.00 93.12 88 VAL A C 1
ATOM 677 O O . VAL A 1 88 ? 2.232 9.100 7.103 1.00 93.12 88 VAL A O 1
ATOM 680 N N . GLY A 1 89 ? 0.184 8.785 6.210 1.00 85.88 89 GLY A N 1
ATOM 681 C CA . GLY A 1 89 ? 0.431 9.559 4.992 1.00 85.88 89 GLY A CA 1
ATOM 682 C C . GLY A 1 89 ? 1.453 8.881 4.078 1.00 85.88 89 GLY A C 1
ATOM 683 O O . GLY A 1 89 ? 2.648 9.147 4.147 1.00 85.88 89 GLY A O 1
ATOM 684 N N . ILE A 1 90 ? 0.981 7.992 3.206 1.00 91.06 90 ILE A N 1
ATOM 685 C CA . ILE A 1 90 ? 1.839 7.332 2.217 1.00 91.06 90 ILE A CA 1
ATOM 686 C C . ILE A 1 90 ? 2.064 8.312 1.061 1.00 91.06 90 ILE A C 1
ATOM 688 O O . ILE A 1 90 ? 1.101 8.682 0.389 1.00 91.06 90 ILE A O 1
ATOM 692 N N . SER A 1 91 ? 3.313 8.734 0.844 1.00 89.81 91 SER A N 1
ATOM 693 C CA . SER A 1 91 ? 3.684 9.634 -0.254 1.00 89.81 91 SER A CA 1
ATOM 694 C C . SER A 1 91 ? 4.447 8.911 -1.363 1.00 89.81 91 SER A C 1
ATOM 696 O O . SER A 1 91 ? 5.027 7.836 -1.175 1.00 89.81 91 SER A O 1
ATOM 698 N N . SER A 1 92 ? 4.442 9.526 -2.539 1.00 92.31 92 SER A N 1
ATOM 699 C CA . SER A 1 92 ? 5.231 9.120 -3.697 1.00 92.31 92 SER A CA 1
ATOM 700 C C . SER A 1 92 ? 6.731 9.395 -3.528 1.00 92.31 92 SER A C 1
ATOM 702 O O . SER A 1 92 ? 7.527 8.749 -4.205 1.00 92.31 92 SER A O 1
ATOM 704 N N . ASP A 1 93 ? 7.153 10.254 -2.590 1.00 91.81 93 ASP A N 1
ATOM 705 C CA . ASP A 1 93 ? 8.571 10.593 -2.373 1.00 91.81 93 ASP A CA 1
ATOM 706 C C . ASP A 1 93 ? 9.414 9.374 -1.988 1.00 91.81 93 ASP A C 1
ATOM 708 O O . ASP A 1 93 ? 10.601 9.308 -2.308 1.00 91.81 93 ASP A O 1
ATOM 712 N N . SER A 1 94 ? 8.812 8.367 -1.342 1.00 91.44 94 SER A N 1
ATOM 713 C CA . SER A 1 94 ? 9.499 7.106 -1.040 1.00 91.44 94 SER A CA 1
ATOM 714 C C . SER A 1 94 ? 10.014 6.420 -2.309 1.00 91.44 94 SER A C 1
ATOM 716 O O . SER A 1 94 ? 11.053 5.764 -2.270 1.00 91.44 94 SER A O 1
ATOM 718 N N . LEU A 1 95 ? 9.352 6.617 -3.459 1.00 93.00 95 LEU A N 1
ATOM 719 C CA . LEU A 1 95 ? 9.808 6.103 -4.754 1.00 93.00 95 LEU A CA 1
ATOM 720 C C . LEU A 1 95 ? 11.111 6.753 -5.233 1.00 93.00 95 LEU A C 1
ATOM 722 O O . LEU A 1 95 ? 11.726 6.226 -6.154 1.00 93.00 95 LEU A O 1
ATOM 726 N N . LEU A 1 96 ? 11.549 7.855 -4.616 1.00 90.00 96 LEU A N 1
ATOM 727 C CA . LEU A 1 96 ? 12.840 8.499 -4.865 1.00 90.00 96 LEU A CA 1
ATOM 728 C C . LEU A 1 96 ? 13.950 7.977 -3.939 1.00 90.00 96 LEU A C 1
ATOM 730 O O . LEU A 1 96 ? 15.124 8.302 -4.127 1.00 90.00 96 LEU A O 1
ATOM 734 N N . GLU A 1 97 ? 13.624 7.142 -2.950 1.00 91.06 97 GLU A N 1
ATOM 735 C CA . GLU A 1 97 ? 14.621 6.559 -2.061 1.00 91.06 97 GLU A CA 1
ATOM 736 C C . GLU A 1 97 ? 15.198 5.262 -2.665 1.00 91.06 97 GLU A C 1
ATOM 738 O O . GLU A 1 97 ? 14.485 4.264 -2.817 1.00 91.06 97 GLU A O 1
ATOM 743 N N . PRO A 1 98 ? 16.516 5.194 -2.958 1.00 89.88 98 PRO A N 1
ATOM 744 C CA . PRO A 1 98 ? 17.109 4.019 -3.599 1.00 89.88 98 PRO A CA 1
ATOM 745 C C . PRO A 1 98 ? 16.953 2.728 -2.790 1.00 89.88 98 PRO A C 1
ATOM 747 O O . PRO A 1 98 ? 16.853 1.646 -3.367 1.00 89.88 98 PRO A O 1
ATOM 750 N N . ARG A 1 99 ? 16.951 2.832 -1.453 1.00 91.38 99 ARG A N 1
ATOM 751 C CA . ARG A 1 99 ? 16.771 1.683 -0.555 1.00 91.38 99 ARG A CA 1
ATOM 752 C C . ARG A 1 99 ? 15.343 1.157 -0.595 1.00 91.38 99 ARG A C 1
ATOM 754 O O . ARG A 1 99 ? 15.161 -0.057 -0.646 1.00 91.38 99 ARG A O 1
ATOM 761 N N . PHE A 1 100 ? 14.359 2.053 -0.604 1.00 94.88 100 PHE A N 1
ATOM 762 C CA . PHE A 1 100 ? 12.954 1.681 -0.685 1.00 94.88 100 PHE A CA 1
ATOM 763 C C . PHE A 1 100 ? 12.638 1.020 -2.029 1.00 94.88 100 PHE A C 1
ATOM 765 O O . PHE A 1 100 ? 12.157 -0.111 -2.057 1.00 94.88 100 PHE A O 1
ATOM 772 N N . ILE A 1 101 ? 13.030 1.652 -3.142 1.00 94.56 101 ILE A N 1
ATOM 773 C CA . ILE A 1 101 ? 12.858 1.079 -4.484 1.00 94.56 101 ILE A CA 1
ATOM 774 C C . ILE A 1 101 ? 13.528 -0.295 -4.607 1.00 94.56 101 ILE A C 1
ATOM 776 O O . ILE A 1 101 ? 12.954 -1.196 -5.213 1.00 94.56 101 ILE A O 1
ATOM 780 N N . ALA A 1 102 ? 14.694 -0.511 -3.990 1.00 94.38 102 ALA A N 1
ATOM 781 C CA . ALA A 1 102 ? 15.332 -1.829 -3.986 1.00 94.38 102 ALA A CA 1
ATOM 782 C C . ALA A 1 102 ? 14.472 -2.915 -3.316 1.00 94.38 102 ALA A C 1
ATOM 784 O O . ALA A 1 102 ? 14.429 -4.051 -3.797 1.00 94.38 102 ALA A O 1
ATOM 785 N N . ARG A 1 103 ? 13.784 -2.582 -2.215 1.00 97.50 103 ARG A N 1
ATOM 786 C CA . ARG A 1 103 ? 12.872 -3.499 -1.513 1.00 97.50 103 ARG A CA 1
ATOM 787 C C . ARG A 1 103 ? 11.589 -3.715 -2.306 1.00 97.50 103 ARG A C 1
ATOM 789 O O . ARG A 1 103 ? 11.241 -4.866 -2.566 1.00 97.50 103 ARG A O 1
ATOM 796 N N . LEU A 1 104 ? 10.953 -2.640 -2.766 1.00 97.44 104 LEU A N 1
ATOM 797 C CA . LEU A 1 104 ? 9.727 -2.691 -3.562 1.00 97.44 104 LEU A CA 1
ATOM 798 C C . LEU A 1 104 ? 9.918 -3.493 -4.863 1.00 97.44 104 LEU A C 1
ATOM 800 O O . LEU A 1 104 ? 9.099 -4.339 -5.203 1.00 97.44 104 LEU A O 1
ATOM 804 N N . CYS A 1 105 ? 11.045 -3.304 -5.553 1.00 96.81 105 CYS A N 1
ATOM 805 C CA . CYS A 1 105 ? 11.366 -3.994 -6.806 1.00 96.81 105 CYS A CA 1
ATOM 806 C C . CYS A 1 105 ? 12.018 -5.375 -6.622 1.00 96.81 105 CYS A C 1
ATOM 808 O O . CYS A 1 105 ? 12.370 -6.032 -7.617 1.00 96.81 105 CYS A O 1
ATOM 810 N N . SER A 1 106 ? 12.207 -5.828 -5.378 1.00 97.06 106 SER A N 1
ATOM 811 C CA . SER A 1 106 ? 12.665 -7.188 -5.088 1.00 97.06 106 SER A CA 1
ATOM 812 C C . SER A 1 106 ? 11.638 -8.210 -5.574 1.00 97.06 106 SER A C 1
ATOM 814 O O . SER A 1 106 ? 10.439 -7.949 -5.563 1.00 97.06 106 SER A O 1
ATOM 816 N N . ARG A 1 107 ? 12.093 -9.401 -5.979 1.00 96.31 107 ARG A N 1
ATOM 817 C CA . ARG A 1 107 ? 11.191 -10.485 -6.411 1.00 96.31 107 ARG A CA 1
ATOM 818 C C . ARG A 1 107 ? 10.210 -10.892 -5.310 1.00 96.31 107 ARG A C 1
ATOM 820 O O . ARG A 1 107 ? 9.046 -11.131 -5.594 1.00 96.31 107 ARG A O 1
ATOM 827 N N . SER A 1 108 ? 10.665 -10.905 -4.056 1.00 97.88 108 SER A N 1
ATOM 828 C CA . SER A 1 108 ? 9.822 -11.209 -2.897 1.00 97.88 108 SER A CA 1
ATOM 829 C C . SER A 1 108 ? 8.643 -10.249 -2.758 1.00 97.88 108 SER A C 1
ATOM 831 O O . SER A 1 108 ? 7.553 -10.712 -2.462 1.00 97.88 108 SER A O 1
ATOM 833 N N . CYS A 1 109 ? 8.832 -8.950 -3.014 1.00 98.50 109 CYS A N 1
ATOM 834 C CA . CYS A 1 109 ? 7.747 -7.973 -2.945 1.00 98.50 109 CYS A CA 1
ATOM 835 C C . CYS A 1 109 ? 6.952 -7.904 -4.256 1.00 98.50 109 CYS A C 1
ATOM 837 O O . CYS A 1 109 ? 5.751 -8.162 -4.267 1.00 98.50 109 CYS A O 1
ATOM 839 N N . TYR A 1 110 ? 7.630 -7.589 -5.364 1.00 97.75 110 TYR A N 1
ATOM 840 C CA . TYR A 1 110 ? 6.991 -7.228 -6.629 1.00 97.75 110 TYR A CA 1
ATOM 841 C C . TYR A 1 110 ? 6.096 -8.343 -7.186 1.00 97.75 110 TYR A C 1
ATOM 843 O O . TYR A 1 110 ? 5.031 -8.061 -7.725 1.00 97.75 110 TYR A O 1
ATOM 851 N N . ASP A 1 111 ? 6.503 -9.605 -7.017 1.00 96.75 111 ASP A N 1
ATOM 852 C CA . ASP A 1 111 ? 5.777 -10.742 -7.588 1.00 96.75 111 ASP A CA 1
ATOM 853 C C . ASP A 1 111 ? 4.745 -11.350 -6.613 1.00 96.75 111 ASP A C 1
ATOM 855 O O . ASP A 1 111 ? 3.843 -12.052 -7.066 1.00 96.75 111 ASP A O 1
ATOM 859 N N . ASN A 1 112 ? 4.845 -11.099 -5.295 1.00 97.94 112 ASN A N 1
ATOM 860 C CA . ASN A 1 112 ? 4.015 -11.787 -4.286 1.00 97.94 112 ASN A CA 1
ATOM 861 C C . ASN A 1 112 ? 3.099 -10.864 -3.464 1.00 97.94 112 ASN A C 1
ATOM 863 O O . ASN A 1 112 ? 2.182 -11.357 -2.815 1.00 97.94 112 ASN A O 1
ATOM 867 N N . CYS A 1 113 ? 3.308 -9.544 -3.493 1.00 98.31 113 CYS A N 1
ATOM 868 C CA . CYS A 1 113 ? 2.623 -8.588 -2.615 1.00 98.31 113 CYS A CA 1
ATOM 869 C C . CYS A 1 113 ? 1.770 -7.604 -3.414 1.00 98.31 113 CYS A C 1
ATOM 871 O O . CYS A 1 113 ? 2.004 -6.393 -3.415 1.00 98.31 113 CYS A O 1
ATOM 873 N N . ALA A 1 114 ? 0.780 -8.146 -4.127 1.00 96.62 114 ALA A N 1
ATOM 874 C CA . ALA A 1 114 ? -0.009 -7.412 -5.115 1.00 96.62 114 ALA A CA 1
ATOM 875 C C . ALA A 1 114 ? -0.662 -6.136 -4.560 1.00 96.62 114 ALA A C 1
ATOM 877 O O . ALA A 1 114 ? -0.742 -5.143 -5.273 1.00 96.62 114 ALA A O 1
ATOM 878 N N . ASN A 1 115 ? -1.096 -6.127 -3.298 1.00 97.00 115 ASN A N 1
ATOM 879 C CA . ASN A 1 115 ? -1.748 -4.963 -2.704 1.00 97.00 115 ASN A CA 1
ATOM 880 C C . ASN A 1 115 ? -0.784 -3.780 -2.488 1.00 97.00 115 ASN A C 1
ATOM 882 O O . ASN A 1 115 ? -1.110 -2.649 -2.857 1.00 97.00 115 ASN A O 1
ATOM 886 N N . ILE A 1 116 ? 0.400 -4.036 -1.912 1.00 97.69 116 ILE A N 1
ATOM 887 C CA . ILE A 1 116 ? 1.446 -3.011 -1.743 1.00 97.69 116 ILE A CA 1
ATOM 888 C C . ILE A 1 116 ? 1.940 -2.540 -3.113 1.00 97.69 116 ILE A C 1
ATOM 890 O O . ILE A 1 116 ? 2.086 -1.339 -3.338 1.00 97.69 116 ILE A O 1
ATOM 894 N N . VAL A 1 117 ? 2.175 -3.472 -4.039 1.00 97.50 117 VAL A N 1
ATOM 895 C CA . VAL A 1 117 ? 2.656 -3.148 -5.388 1.00 97.50 117 VAL A CA 1
ATOM 896 C C . VAL A 1 117 ? 1.634 -2.299 -6.144 1.00 97.50 117 VAL A C 1
ATOM 898 O O . VAL A 1 117 ? 2.020 -1.284 -6.713 1.00 97.50 117 VAL A O 1
ATOM 901 N N . ASP A 1 118 ? 0.343 -2.642 -6.091 1.00 96.69 118 ASP A N 1
ATOM 902 C CA . ASP A 1 118 ? -0.737 -1.846 -6.692 1.00 96.69 118 ASP A CA 1
ATOM 903 C C . ASP A 1 118 ? -0.782 -0.425 -6.114 1.00 96.69 118 ASP A C 1
ATOM 905 O O . ASP A 1 118 ? -0.888 0.547 -6.861 1.00 96.69 118 ASP A O 1
ATOM 909 N N . LEU A 1 119 ? -0.642 -0.277 -4.793 1.00 96.12 119 LEU A N 1
ATOM 910 C CA . LEU A 1 119 ? -0.622 1.039 -4.155 1.00 96.12 119 LEU A CA 1
ATOM 911 C C . LEU A 1 119 ? 0.508 1.916 -4.712 1.00 96.12 119 LEU A C 1
ATOM 913 O O . LEU A 1 119 ? 0.256 3.038 -5.150 1.00 96.12 119 LEU A O 1
ATOM 917 N N . TYR A 1 120 ? 1.742 1.409 -4.726 1.00 97.19 120 TYR A N 1
ATOM 918 C CA . TYR A 1 120 ? 2.889 2.183 -5.205 1.00 97.19 120 TYR A CA 1
ATOM 919 C C . TYR A 1 120 ? 2.914 2.350 -6.725 1.00 97.19 120 TYR A C 1
ATOM 921 O O . TYR A 1 120 ? 3.426 3.356 -7.210 1.00 97.19 120 TYR A O 1
ATOM 929 N N . HIS A 1 121 ? 2.328 1.421 -7.481 1.00 96.31 121 HIS A N 1
ATOM 930 C CA . HIS A 1 121 ? 2.109 1.584 -8.914 1.00 96.31 121 HIS A CA 1
ATOM 931 C C . HIS A 1 121 ? 1.154 2.753 -9.190 1.00 96.31 121 HIS A C 1
ATOM 933 O O . HIS A 1 121 ? 1.455 3.611 -10.016 1.00 96.31 121 HIS A O 1
ATOM 939 N N . ASN A 1 122 ? 0.048 2.856 -8.448 1.00 95.19 122 ASN A N 1
ATOM 940 C CA . ASN A 1 122 ? -0.889 3.973 -8.584 1.00 95.19 122 ASN A CA 1
ATOM 941 C C . ASN A 1 122 ? -0.278 5.314 -8.140 1.00 95.19 122 ASN A C 1
ATOM 943 O O . ASN A 1 122 ? -0.516 6.331 -8.789 1.00 95.19 122 ASN A O 1
ATOM 947 N N . LEU A 1 123 ? 0.553 5.323 -7.089 1.00 95.19 123 LEU A N 1
ATOM 948 C CA . LEU A 1 123 ? 1.319 6.516 -6.702 1.00 95.19 123 LEU A CA 1
ATOM 949 C C . LEU A 1 123 ? 2.302 6.936 -7.803 1.00 95.19 123 LEU A C 1
ATOM 951 O O . LEU A 1 123 ? 2.351 8.108 -8.158 1.00 95.19 123 LEU A O 1
ATOM 955 N N . ALA A 1 124 ? 3.031 5.982 -8.387 1.00 95.75 124 ALA A N 1
ATOM 956 C CA . ALA A 1 124 ? 3.943 6.231 -9.501 1.00 95.75 124 ALA A CA 1
ATOM 957 C C . ALA A 1 124 ? 3.211 6.833 -10.715 1.00 95.75 124 ALA A C 1
ATOM 959 O O . ALA A 1 124 ? 3.678 7.821 -11.280 1.00 95.75 124 ALA A O 1
ATOM 960 N N . ILE A 1 125 ? 2.037 6.293 -11.069 1.00 94.94 125 ILE A N 1
ATOM 961 C CA . ILE A 1 125 ? 1.192 6.845 -12.139 1.00 94.94 125 ILE A CA 1
ATOM 962 C C . ILE A 1 125 ? 0.781 8.286 -11.823 1.00 94.94 125 ILE A C 1
ATOM 964 O O . ILE A 1 125 ?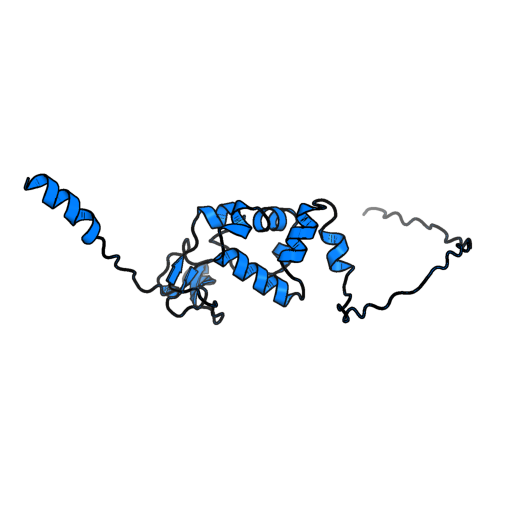 0.786 9.124 -12.725 1.00 94.94 125 ILE A O 1
ATOM 968 N N . GLY A 1 126 ? 0.456 8.588 -10.562 1.00 93.00 126 GLY A N 1
ATOM 969 C CA . GLY A 1 126 ? 0.168 9.950 -10.107 1.00 93.00 126 GLY A CA 1
ATOM 970 C C . GLY A 1 126 ? 1.323 10.927 -10.353 1.00 93.00 126 GLY A C 1
ATOM 971 O O . GLY A 1 126 ? 1.078 12.078 -10.704 1.00 93.00 126 GLY A O 1
ATOM 972 N N . GLU A 1 127 ? 2.564 10.442 -10.272 1.00 93.12 127 GLU A N 1
ATOM 973 C CA . GLU A 1 127 ? 3.790 11.187 -10.597 1.00 93.12 127 GLU A CA 1
ATOM 974 C C . GLU A 1 127 ? 4.174 11.139 -12.091 1.00 93.12 127 GLU A C 1
ATOM 976 O O . GLU A 1 127 ? 5.219 11.650 -12.494 1.00 93.12 127 GLU A O 1
ATOM 981 N N . GLY A 1 128 ? 3.358 10.507 -12.941 1.00 92.75 128 GLY A N 1
ATOM 982 C CA . GLY A 1 128 ? 3.615 10.391 -14.378 1.00 92.75 128 GLY A CA 1
ATOM 983 C C . GLY A 1 128 ? 4.685 9.362 -14.761 1.00 92.75 128 GLY A C 1
ATOM 984 O O . GLY A 1 128 ? 5.210 9.413 -15.874 1.00 92.75 128 GLY A O 1
ATOM 985 N N . VAL A 1 129 ? 5.010 8.418 -13.873 1.00 92.50 129 VAL A N 1
ATOM 986 C CA . VAL A 1 129 ? 5.988 7.348 -14.119 1.00 92.50 129 VAL A CA 1
ATOM 987 C C . VAL A 1 129 ? 5.368 5.962 -13.930 1.00 92.50 129 VAL A C 1
ATOM 989 O O . VAL A 1 129 ? 4.373 5.784 -13.239 1.00 92.50 129 VAL A O 1
ATOM 992 N N . PHE A 1 130 ? 5.969 4.945 -14.545 1.00 94.19 130 PHE A N 1
ATOM 993 C CA . PHE A 1 130 ? 5.533 3.554 -14.390 1.00 94.19 130 PHE A CA 1
ATOM 994 C C . PHE A 1 130 ? 6.470 2.814 -13.440 1.00 94.19 130 PHE A C 1
ATOM 996 O O . PHE A 1 130 ? 7.696 2.859 -13.606 1.00 94.19 130 PHE A O 1
ATOM 1003 N N . LEU A 1 131 ? 5.902 2.108 -12.459 1.00 95.31 131 LEU A N 1
ATOM 1004 C CA . LEU A 1 131 ? 6.679 1.354 -11.475 1.00 95.31 131 LEU A CA 1
ATOM 1005 C C . LEU A 1 131 ? 7.529 0.255 -12.137 1.00 95.31 131 LEU A C 1
ATOM 1007 O O . LEU A 1 131 ? 8.650 -0.013 -11.710 1.00 95.31 131 LEU A O 1
ATOM 1011 N N . GLU A 1 132 ? 7.042 -0.329 -13.228 1.00 93.88 132 GLU A N 1
ATOM 1012 C CA . GLU A 1 132 ? 7.743 -1.334 -14.032 1.00 93.88 132 GLU A CA 1
ATOM 1013 C C . GLU A 1 132 ? 9.072 -0.772 -14.552 1.00 93.88 132 GLU A C 1
ATOM 1015 O O . GLU A 1 132 ? 10.123 -1.401 -14.399 1.00 93.88 132 GLU A O 1
ATOM 1020 N N . ASN A 1 133 ? 9.032 0.449 -15.096 1.00 92.62 133 ASN A N 1
ATOM 1021 C CA . ASN A 1 133 ? 10.201 1.141 -15.635 1.00 92.62 133 ASN A CA 1
ATOM 1022 C C . ASN A 1 133 ? 11.187 1.493 -14.513 1.00 92.62 133 ASN A C 1
ATOM 1024 O O . ASN A 1 133 ? 12.388 1.258 -14.650 1.00 92.62 133 ASN A O 1
ATOM 1028 N N . LEU A 1 134 ? 10.683 1.996 -13.379 1.00 91.19 134 LEU A N 1
ATOM 1029 C CA . LEU A 1 134 ? 11.476 2.246 -12.168 1.00 91.19 134 LEU A CA 1
ATOM 1030 C C . LEU A 1 134 ? 12.237 0.983 -11.733 1.00 91.19 134 LEU A C 1
ATOM 1032 O O . LEU A 1 134 ? 13.453 1.018 -11.520 1.00 91.19 134 LEU A O 1
ATOM 1036 N N . CYS A 1 135 ? 11.541 -0.152 -11.660 1.00 94.31 135 CYS A N 1
ATOM 1037 C CA . CYS A 1 135 ? 12.132 -1.423 -11.267 1.00 94.31 135 CYS A CA 1
ATOM 1038 C C . CYS A 1 135 ? 13.114 -1.982 -12.301 1.00 94.31 135 CYS A C 1
ATOM 1040 O O . CYS A 1 135 ? 14.138 -2.555 -11.920 1.00 94.31 135 CYS A O 1
ATOM 1042 N N . GLU A 1 136 ? 12.852 -1.820 -13.597 1.00 91.69 136 GLU A N 1
ATOM 1043 C CA . GLU A 1 136 ? 13.781 -2.222 -14.654 1.00 91.69 136 GLU A CA 1
ATOM 1044 C C . GLU A 1 136 ? 15.093 -1.434 -14.573 1.00 91.69 136 GLU A C 1
ATOM 1046 O O . GLU A 1 136 ? 16.180 -2.027 -14.558 1.00 91.69 136 GLU A O 1
ATOM 1051 N N . VAL A 1 137 ? 14.997 -0.107 -14.460 1.00 87.31 137 VAL A N 1
ATOM 1052 C CA . VAL A 1 137 ? 16.156 0.780 -14.329 1.00 87.31 137 VAL A CA 1
ATOM 1053 C C . VAL A 1 137 ? 16.939 0.438 -13.062 1.00 87.31 137 VAL A C 1
ATOM 1055 O O . VAL A 1 137 ? 18.165 0.312 -13.120 1.00 87.31 137 VAL A O 1
ATOM 1058 N N . HIS A 1 138 ? 16.257 0.218 -11.935 1.00 84.56 138 HIS A N 1
ATOM 1059 C CA . HIS A 1 138 ? 16.911 -0.168 -10.687 1.00 84.56 138 HIS A CA 1
ATOM 1060 C C . HIS A 1 138 ? 17.671 -1.498 -10.810 1.00 84.56 138 HIS A C 1
ATOM 1062 O O . HIS A 1 138 ? 18.818 -1.590 -10.377 1.00 84.56 138 HIS A O 1
ATOM 1068 N N . ARG A 1 139 ? 17.076 -2.518 -11.444 1.00 84.06 139 ARG A N 1
ATOM 1069 C CA . ARG A 1 139 ? 17.709 -3.836 -11.635 1.00 84.06 139 ARG A CA 1
ATOM 1070 C C . ARG A 1 139 ? 18.927 -3.774 -12.559 1.00 84.06 139 ARG A C 1
ATOM 1072 O O . ARG A 1 139 ? 19.908 -4.470 -12.309 1.00 84.06 139 ARG A O 1
ATOM 1079 N N . LYS A 1 140 ? 18.881 -2.950 -13.610 1.00 83.81 140 LYS A N 1
ATOM 1080 C CA . LYS A 1 140 ? 19.993 -2.783 -14.561 1.00 83.81 140 LYS A CA 1
ATOM 1081 C C . LYS A 1 140 ? 21.108 -1.889 -14.014 1.00 83.81 140 LYS A C 1
ATOM 1083 O O . LYS A 1 140 ? 22.280 -2.163 -14.255 1.00 83.81 140 LYS A O 1
ATOM 1088 N N . MET A 1 141 ? 20.764 -0.818 -13.295 1.00 73.56 141 MET A N 1
ATOM 1089 C CA . MET A 1 141 ? 21.718 0.176 -12.791 1.00 73.56 141 MET A CA 1
ATOM 1090 C C . MET A 1 141 ? 21.345 0.693 -11.386 1.00 73.56 141 MET A C 1
ATOM 1092 O O . MET A 1 141 ? 20.944 1.853 -11.242 1.00 73.56 141 MET A O 1
ATOM 1096 N N . PRO A 1 142 ? 21.594 -0.090 -10.315 1.00 66.81 142 PRO A N 1
ATOM 1097 C CA . PRO A 1 142 ? 21.221 0.287 -8.945 1.00 66.81 142 PRO A CA 1
ATOM 1098 C C . PRO A 1 142 ? 21.816 1.626 -8.479 1.00 66.81 142 PRO A C 1
ATOM 1100 O O . PRO A 1 142 ? 21.220 2.325 -7.666 1.00 66.81 142 PRO A O 1
ATOM 1103 N N . ARG A 1 143 ? 22.992 2.008 -9.007 1.00 62.22 143 ARG A N 1
ATOM 1104 C CA . ARG A 1 143 ? 23.702 3.255 -8.654 1.00 62.22 143 ARG A CA 1
ATOM 1105 C C . ARG A 1 143 ? 23.257 4.497 -9.437 1.00 62.22 143 ARG A C 1
ATOM 1107 O O . ARG A 1 143 ? 23.606 5.597 -9.027 1.00 62.22 143 ARG A O 1
ATOM 1114 N N . ARG A 1 144 ? 22.543 4.349 -10.561 1.00 59.53 144 ARG A N 1
ATOM 1115 C CA . ARG A 1 144 ? 22.246 5.452 -11.506 1.00 59.53 144 ARG A CA 1
ATOM 1116 C C . ARG A 1 144 ? 20.749 5.682 -11.741 1.00 59.53 144 ARG A C 1
ATOM 1118 O O . ARG A 1 144 ? 20.384 6.582 -12.491 1.00 59.53 144 ARG A O 1
ATOM 1125 N N . ALA A 1 145 ? 19.896 4.888 -11.092 1.00 58.81 145 ALA A N 1
ATOM 1126 C CA . ALA A 1 145 ? 18.460 4.854 -11.346 1.00 58.81 145 ALA A CA 1
ATOM 1127 C C . ALA A 1 145 ? 17.736 6.188 -11.095 1.00 58.81 145 ALA A C 1
ATOM 1129 O O . ALA A 1 145 ? 16.817 6.526 -11.833 1.00 58.81 145 ALA A O 1
ATOM 1130 N N . MET A 1 146 ? 18.193 6.984 -10.123 1.00 57.59 146 MET A N 1
ATOM 1131 C CA . MET A 1 146 ? 17.536 8.251 -9.772 1.00 57.59 146 MET A CA 1
ATOM 1132 C C . MET A 1 146 ? 17.812 9.398 -10.754 1.00 57.59 146 MET A C 1
ATOM 1134 O O . MET A 1 146 ? 16.955 10.254 -10.943 1.00 57.59 146 MET A O 1
ATOM 1138 N N . SER A 1 147 ? 18.972 9.435 -11.423 1.00 57.03 147 SER A N 1
ATOM 1139 C CA . SER A 1 147 ? 19.329 10.594 -12.260 1.00 57.03 147 SER A CA 1
ATOM 1140 C C . SER A 1 147 ? 18.705 10.558 -13.658 1.00 57.03 147 SER A C 1
ATOM 1142 O O . SER A 1 147 ? 18.590 11.594 -14.302 1.00 57.03 147 SER A O 1
ATOM 1144 N N . GLN A 1 148 ? 18.336 9.376 -14.163 1.00 56.78 148 GLN A N 1
ATOM 1145 C CA . GLN A 1 148 ? 17.802 9.225 -15.525 1.00 56.78 148 GLN A CA 1
ATOM 1146 C C . GLN A 1 148 ? 16.297 9.501 -15.610 1.00 56.78 148 GLN A C 1
ATOM 1148 O O . GLN A 1 148 ? 15.837 10.012 -16.629 1.00 56.78 148 GLN A O 1
ATOM 1153 N N . LEU A 1 149 ? 15.542 9.219 -14.544 1.00 58.44 149 LEU A N 1
ATOM 1154 C CA . LEU A 1 149 ? 14.087 9.401 -14.521 1.00 58.44 149 LEU A CA 1
ATOM 1155 C C . LEU A 1 149 ? 13.692 10.878 -14.420 1.00 58.44 149 LEU A C 1
ATOM 1157 O O . LEU A 1 149 ? 12.840 11.328 -15.175 1.00 58.44 149 LEU A O 1
ATOM 1161 N N . LEU A 1 150 ? 14.400 11.661 -13.599 1.00 53.94 150 LEU A N 1
ATOM 1162 C CA . LEU A 1 150 ? 14.217 13.117 -13.521 1.00 53.94 150 LEU A CA 1
ATOM 1163 C C . LEU A 1 150 ? 14.670 13.849 -14.797 1.00 53.94 150 LEU A C 1
ATOM 1165 O O . LEU A 1 150 ? 14.181 14.932 -15.099 1.00 53.94 150 LEU A O 1
ATOM 1169 N N . SER A 1 151 ? 15.590 13.257 -15.565 1.00 50.38 151 SER A N 1
ATOM 1170 C CA . SER A 1 151 ? 16.103 13.848 -16.806 1.00 50.38 151 SER A CA 1
ATOM 1171 C C . SER A 1 151 ? 15.267 13.492 -18.043 1.00 50.38 151 SER A C 1
ATOM 1173 O O . SER A 1 151 ? 15.548 14.004 -19.126 1.00 50.38 151 SER A O 1
ATOM 1175 N N . SER A 1 152 ? 14.255 12.630 -17.896 1.00 52.03 152 SER A N 1
ATOM 1176 C CA . SER A 1 152 ? 13.435 12.106 -18.995 1.00 52.03 152 SER A CA 1
ATOM 1177 C C . SER A 1 152 ? 11.985 12.581 -18.890 1.00 52.03 152 SER A C 1
ATOM 1179 O O . SER A 1 152 ? 11.056 11.785 -18.956 1.00 52.03 152 SER A O 1
ATOM 1181 N N . GLY A 1 153 ? 11.773 13.895 -18.794 1.00 50.16 153 GLY A N 1
ATOM 1182 C CA . GLY A 1 153 ? 10.478 14.531 -19.080 1.00 50.16 153 GLY A CA 1
ATOM 1183 C C . GLY A 1 153 ? 10.119 14.494 -20.575 1.00 50.16 153 GLY A C 1
ATOM 1184 O O . GLY A 1 153 ? 9.676 15.494 -21.132 1.00 50.16 153 GLY A O 1
ATOM 1185 N N . ALA A 1 154 ? 10.372 13.373 -21.255 1.00 45.09 154 ALA A N 1
ATOM 1186 C CA . ALA A 1 154 ? 10.137 13.215 -22.681 1.00 45.09 154 ALA A CA 1
ATOM 1187 C C . ALA A 1 154 ? 8.857 12.399 -22.894 1.00 45.09 154 ALA A C 1
ATOM 1189 O O . ALA A 1 154 ? 8.835 11.178 -22.735 1.00 45.09 154 ALA A O 1
ATOM 1190 N N . ALA A 1 155 ? 7.780 13.099 -23.256 1.00 46.25 155 ALA A N 1
ATOM 1191 C CA . ALA A 1 155 ? 6.552 12.495 -23.746 1.00 46.25 155 ALA A CA 1
ATOM 1192 C C . ALA A 1 155 ? 6.880 11.494 -24.867 1.00 46.25 155 ALA A C 1
ATOM 1194 O O . ALA A 1 155 ? 7.498 11.847 -25.872 1.00 46.25 155 ALA A O 1
ATOM 1195 N N . SER A 1 156 ? 6.476 10.237 -24.686 1.00 45.88 156 SER A N 1
ATOM 1196 C CA . SER A 1 156 ? 6.626 9.206 -25.712 1.00 45.88 156 SER A CA 1
ATOM 1197 C C . SER A 1 156 ? 5.647 9.490 -26.853 1.00 45.88 156 SER A C 1
ATOM 1199 O O . SER A 1 156 ? 4.467 9.160 -26.771 1.00 45.88 156 SER A O 1
ATOM 1201 N N . GLY A 1 157 ? 6.130 10.152 -27.905 1.00 39.47 157 GLY A N 1
ATOM 1202 C CA . GLY A 1 157 ? 5.439 10.237 -29.192 1.00 39.47 157 GLY A CA 1
ATOM 1203 C C . GLY A 1 157 ? 5.473 8.889 -29.929 1.00 39.47 157 GLY A C 1
ATOM 1204 O O . GLY A 1 157 ? 6.380 8.087 -29.691 1.00 39.47 157 GLY A O 1
ATOM 1205 N N . PRO A 1 158 ? 4.497 8.605 -30.809 1.00 42.75 158 PRO A N 1
ATOM 1206 C CA . PRO A 1 158 ? 4.353 7.293 -31.421 1.00 42.75 158 PRO A CA 1
ATOM 1207 C C . PRO A 1 158 ? 5.507 7.004 -32.387 1.00 42.75 158 PRO A C 1
ATOM 1209 O O . PRO A 1 158 ? 5.885 7.838 -33.210 1.00 42.75 158 PRO A O 1
ATOM 1212 N N . VAL A 1 159 ? 6.046 5.789 -32.295 1.00 43.88 159 VAL A N 1
ATOM 1213 C CA . VAL A 1 159 ? 7.045 5.256 -33.222 1.00 43.88 159 VAL A CA 1
ATOM 1214 C C . VAL A 1 159 ? 6.405 5.024 -34.593 1.00 43.88 159 VAL A C 1
ATOM 1216 O O . VAL A 1 159 ? 5.544 4.163 -34.746 1.00 43.88 159 VAL A O 1
ATOM 1219 N N . SER A 1 160 ? 6.835 5.782 -35.603 1.00 34.00 160 SER A N 1
ATOM 1220 C CA . SER A 1 160 ? 6.614 5.420 -37.004 1.00 34.00 160 SER A CA 1
ATOM 1221 C C . SER A 1 160 ? 7.920 4.875 -37.560 1.00 34.00 160 SER A C 1
ATOM 1223 O O . SER A 1 160 ? 8.887 5.606 -37.761 1.00 34.00 160 SER A O 1
ATOM 1225 N N . CYS A 1 161 ? 7.941 3.567 -37.777 1.00 40.97 161 CYS A N 1
ATOM 1226 C CA . CYS A 1 161 ? 8.972 2.864 -38.514 1.00 40.97 161 CYS A CA 1
ATOM 1227 C C . CYS A 1 161 ? 8.968 3.310 -39.983 1.00 40.97 161 CYS A C 1
ATOM 1229 O O . CYS A 1 161 ? 7.970 3.152 -40.682 1.00 40.97 161 CYS A O 1
ATOM 1231 N N . VAL A 1 162 ? 10.095 3.833 -40.465 1.00 34.78 162 VAL A N 1
ATOM 1232 C CA . VAL A 1 162 ? 10.438 3.785 -41.890 1.00 34.78 162 VAL A CA 1
ATOM 1233 C C . VAL A 1 162 ? 11.956 3.709 -42.044 1.00 34.78 162 VAL A C 1
ATOM 1235 O O . VAL A 1 162 ? 12.690 4.549 -41.529 1.00 34.78 162 VAL A O 1
ATOM 1238 N N . ASP A 1 163 ? 12.383 2.645 -42.721 1.00 38.53 163 ASP A N 1
ATOM 1239 C CA . ASP A 1 163 ? 13.742 2.347 -43.171 1.00 38.53 163 ASP A CA 1
ATOM 1240 C C . ASP A 1 163 ? 14.354 3.476 -44.013 1.00 38.53 163 ASP A C 1
ATOM 1242 O O . ASP A 1 163 ? 13.671 4.062 -44.853 1.00 38.53 163 ASP A O 1
ATOM 1246 N N . GLY A 1 164 ? 15.674 3.678 -43.893 1.00 33.97 164 GLY A N 1
ATOM 1247 C CA . GLY A 1 164 ? 16.446 4.317 -44.965 1.00 33.97 164 GLY A CA 1
ATOM 1248 C C . GLY A 1 164 ? 17.699 5.104 -44.569 1.00 33.97 164 GLY A C 1
ATOM 1249 O O . GLY A 1 164 ? 17.643 6.316 -44.436 1.00 33.97 164 GLY A O 1
ATOM 1250 N N . LEU A 1 165 ? 18.833 4.395 -44.533 1.00 33.34 165 LEU A N 1
ATOM 1251 C CA . LEU A 1 165 ? 20.151 4.781 -45.074 1.00 33.34 165 LEU A CA 1
ATOM 1252 C C . LEU A 1 165 ? 20.926 6.010 -44.510 1.00 33.34 165 LEU A C 1
ATOM 1254 O O . LEU A 1 165 ? 20.646 7.157 -44.823 1.00 33.34 165 LEU A O 1
ATOM 1258 N N . ILE A 1 166 ? 22.014 5.684 -43.791 1.00 40.75 166 ILE A N 1
ATOM 1259 C CA . ILE A 1 166 ? 23.379 6.272 -43.779 1.00 40.75 166 ILE A CA 1
ATOM 1260 C C . ILE A 1 166 ? 23.531 7.804 -43.909 1.00 40.75 166 ILE A C 1
ATOM 1262 O O . ILE A 1 166 ? 23.365 8.353 -44.991 1.00 40.75 166 ILE A O 1
ATOM 1266 N N . SER A 1 167 ? 24.119 8.439 -42.883 1.00 36.12 167 SER A N 1
ATOM 1267 C CA . SER A 1 167 ? 25.257 9.361 -43.073 1.00 36.12 167 SER A CA 1
ATOM 1268 C C . SER A 1 167 ? 26.007 9.607 -41.758 1.00 36.12 167 SER A C 1
ATOM 1270 O O . SER A 1 167 ? 25.433 10.095 -40.789 1.00 36.12 167 SER A O 1
ATOM 1272 N N . MET A 1 168 ? 27.301 9.272 -41.734 1.00 44.00 168 MET A N 1
ATOM 1273 C CA . MET A 1 168 ? 28.250 9.732 -40.716 1.00 44.00 168 MET A CA 1
ATOM 1274 C C . MET A 1 168 ? 28.799 11.101 -41.138 1.00 44.00 168 MET A C 1
ATOM 1276 O O . MET A 1 168 ? 29.257 11.237 -42.268 1.00 44.00 168 MET A O 1
ATOM 1280 N N . ALA A 1 169 ? 28.774 12.083 -40.238 1.00 37.03 169 ALA A N 1
ATOM 1281 C CA . ALA A 1 169 ? 29.599 13.298 -40.263 1.00 37.03 169 ALA A CA 1
ATOM 1282 C C . ALA A 1 169 ? 29.605 13.845 -38.822 1.00 37.03 169 ALA A C 1
ATOM 1284 O O . ALA A 1 169 ? 28.545 14.054 -38.241 1.00 37.03 169 ALA A O 1
ATOM 1285 N N . GLU A 1 170 ? 30.705 13.690 -38.090 1.00 34.94 170 GLU A N 1
ATOM 1286 C CA . GLU A 1 170 ? 31.848 14.614 -37.972 1.00 34.94 170 GLU A CA 1
ATOM 1287 C C . GLU A 1 170 ? 31.544 15.810 -37.054 1.00 34.94 170 GLU A C 1
ATOM 1289 O O . GLU A 1 170 ? 30.624 16.595 -37.273 1.00 34.94 170 GLU A O 1
ATOM 1294 N N . ALA A 1 171 ? 32.306 15.870 -35.962 1.00 38.59 171 ALA A N 1
ATOM 1295 C CA . ALA A 1 171 ? 32.173 16.831 -34.877 1.00 38.59 171 ALA A CA 1
ATOM 1296 C C . ALA A 1 171 ? 32.854 18.164 -35.221 1.00 38.59 171 ALA A C 1
ATOM 1298 O O . ALA A 1 171 ? 33.958 18.142 -35.766 1.00 38.59 171 ALA A O 1
ATOM 1299 N N . PRO A 1 172 ? 32.306 19.313 -34.792 1.00 40.06 172 PRO A N 1
ATOM 1300 C CA . PRO A 1 172 ? 33.085 20.530 -34.656 1.00 40.06 172 PRO A CA 1
ATOM 1301 C C . PRO A 1 172 ? 33.563 20.692 -33.210 1.00 40.06 172 PRO A C 1
ATOM 1303 O O . PRO A 1 172 ? 32.776 20.745 -32.265 1.00 40.06 172 PRO A O 1
ATOM 1306 N N . SER A 1 173 ? 34.879 20.803 -33.062 1.00 37.97 173 SER A N 1
ATOM 1307 C CA . SER A 1 173 ? 35.533 21.461 -31.937 1.00 37.97 173 SER A CA 1
ATOM 1308 C C . SER A 1 173 ? 35.281 22.969 -32.000 1.00 37.97 173 SER A C 1
ATOM 1310 O O . SER A 1 173 ? 35.564 23.590 -33.026 1.00 37.97 173 SER A O 1
ATOM 1312 N N . SER A 1 174 ? 34.857 23.572 -30.896 1.00 41.38 174 SER A N 1
ATOM 1313 C CA . SER A 1 174 ? 35.090 24.993 -30.645 1.00 41.38 174 SER A CA 1
ATOM 1314 C C . SER A 1 174 ? 35.285 25.211 -29.151 1.00 41.38 174 SER A C 1
ATOM 1316 O O . SER A 1 174 ? 34.380 24.978 -28.350 1.00 41.38 174 SER A O 1
ATOM 1318 N N . ASP A 1 175 ? 36.506 25.617 -28.820 1.00 41.00 175 ASP A N 1
ATOM 1319 C CA . ASP A 1 175 ? 36.918 26.188 -27.549 1.00 41.00 175 ASP A CA 1
ATOM 1320 C C . ASP A 1 175 ? 36.014 27.361 -27.164 1.00 41.00 175 ASP A C 1
ATOM 1322 O O . ASP A 1 175 ? 35.963 28.347 -27.893 1.00 41.00 175 ASP A O 1
ATOM 1326 N N . GLU A 1 176 ? 35.397 27.313 -25.983 1.00 41.09 176 GLU A N 1
ATOM 1327 C CA . GLU A 1 176 ? 35.060 28.531 -25.248 1.00 41.09 176 GLU A CA 1
ATOM 1328 C C . GLU A 1 176 ? 35.441 28.382 -23.773 1.00 41.09 176 GLU A C 1
ATOM 1330 O O . GLU A 1 176 ? 34.943 27.554 -23.011 1.00 41.09 176 GLU A O 1
ATOM 1335 N N . LYS A 1 177 ? 36.420 29.208 -23.417 1.00 37.47 177 LYS A N 1
ATOM 1336 C CA . LYS A 1 177 ? 36.990 29.449 -22.100 1.00 37.47 177 LYS A CA 1
ATOM 1337 C C . LYS A 1 177 ? 35.941 30.110 -21.202 1.00 37.47 177 LYS A C 1
ATOM 1339 O O . LYS A 1 177 ? 35.491 31.208 -21.512 1.00 37.47 177 LYS A O 1
ATOM 1344 N N . PHE A 1 178 ? 35.614 29.492 -20.067 1.00 38.16 178 PHE A N 1
ATOM 1345 C CA . PHE A 1 178 ? 34.884 30.157 -18.985 1.00 38.16 178 PHE A CA 1
ATOM 1346 C C . PHE A 1 178 ? 35.706 30.103 -17.695 1.00 38.16 178 PHE A C 1
ATOM 1348 O O . PHE A 1 178 ? 36.043 29.032 -17.186 1.00 38.16 178 PHE A O 1
ATOM 1355 N N . ASP A 1 179 ? 36.086 31.290 -17.227 1.00 38.22 179 ASP A N 1
ATOM 1356 C CA . ASP A 1 179 ? 36.987 31.527 -16.107 1.00 38.22 179 ASP A CA 1
ATOM 1357 C C . ASP A 1 179 ? 36.387 31.060 -14.767 1.00 38.22 179 ASP A C 1
ATOM 1359 O O . ASP A 1 179 ? 35.232 31.324 -14.435 1.00 38.22 179 ASP A O 1
ATOM 1363 N N . SER A 1 180 ? 37.208 30.373 -13.969 1.00 37.44 180 SER A N 1
ATOM 1364 C CA . SER A 1 180 ? 36.893 29.982 -12.593 1.00 37.44 180 SER A CA 1
ATOM 1365 C C . SER A 1 180 ? 37.211 31.123 -11.626 1.00 37.44 180 SER A C 1
ATOM 1367 O O . SER A 1 180 ? 38.372 31.502 -11.484 1.00 37.44 180 SER A O 1
ATOM 1369 N N . ALA A 1 181 ? 36.206 31.615 -10.900 1.00 43.50 181 ALA A N 1
ATOM 1370 C CA . ALA A 1 181 ? 36.402 32.429 -9.704 1.00 43.50 181 ALA A CA 1
ATOM 1371 C C . ALA A 1 181 ? 35.859 31.676 -8.483 1.00 43.50 181 ALA A C 1
ATOM 1373 O O . ALA A 1 181 ? 34.667 31.399 -8.368 1.00 43.50 181 ALA A O 1
ATOM 1374 N N . ALA A 1 182 ? 36.781 31.316 -7.592 1.00 39.12 182 ALA A N 1
ATOM 1375 C CA . ALA A 1 182 ? 36.525 30.684 -6.311 1.00 39.12 182 ALA A CA 1
ATOM 1376 C C . ALA A 1 182 ? 35.833 31.658 -5.344 1.00 39.12 182 ALA A C 1
ATOM 1378 O O . ALA A 1 182 ? 36.255 32.807 -5.218 1.00 39.12 182 ALA A O 1
ATOM 1379 N N . TYR A 1 183 ? 34.832 31.178 -4.605 1.00 41.94 183 TYR A N 1
ATOM 1380 C CA . TYR A 1 183 ? 34.317 31.855 -3.416 1.00 41.94 183 TYR A CA 1
ATOM 1381 C C . TYR A 1 183 ? 34.569 30.962 -2.197 1.00 41.94 183 TYR A C 1
ATOM 1383 O O . TYR A 1 183 ? 34.108 29.824 -2.139 1.00 41.94 183 TYR A O 1
ATOM 1391 N N . SER A 1 184 ? 35.345 31.484 -1.250 1.00 50.16 184 SER A N 1
ATOM 1392 C CA . SER A 1 184 ? 35.603 30.899 0.068 1.00 50.16 184 SER A CA 1
ATOM 1393 C C . SER A 1 184 ? 34.682 31.575 1.091 1.00 50.16 184 SER A C 1
ATOM 1395 O O . SER A 1 184 ? 34.573 32.803 1.040 1.00 50.16 184 SER A O 1
ATOM 1397 N N . PRO A 1 185 ? 34.033 30.858 2.024 1.00 58.34 185 PRO A N 1
ATOM 1398 C CA . PRO A 1 185 ? 33.333 31.491 3.130 1.00 58.34 185 PRO A CA 1
ATOM 1399 C C . PRO A 1 185 ? 34.239 31.585 4.366 1.00 58.34 185 PRO A C 1
ATOM 1401 O O . PRO A 1 185 ? 34.719 30.584 4.897 1.00 58.34 185 PRO A O 1
ATOM 1404 N N . THR A 1 186 ? 34.462 32.813 4.830 1.00 54.09 186 THR A N 1
ATOM 1405 C CA . THR A 1 186 ? 35.021 33.134 6.150 1.00 54.09 186 THR A CA 1
ATOM 1406 C C . THR A 1 186 ? 33.988 32.934 7.256 1.00 54.09 186 THR A C 1
ATOM 1408 O O . THR A 1 186 ? 32.839 33.348 7.124 1.00 54.09 186 THR A O 1
ATOM 1411 N N . SER A 1 187 ? 34.451 32.343 8.357 1.00 49.75 187 SER A N 1
ATOM 1412 C CA . SER A 1 187 ? 33.767 32.194 9.641 1.00 49.75 187 SER A CA 1
ATOM 1413 C C . SER A 1 187 ? 33.440 33.529 10.319 1.00 49.75 187 SER A C 1
ATOM 1415 O O . SER A 1 187 ? 34.273 34.436 10.300 1.00 49.75 187 SER A O 1
ATOM 1417 N N . ILE A 1 188 ? 32.293 33.571 11.004 1.00 48.25 188 ILE A N 1
ATOM 1418 C CA . ILE A 1 188 ? 32.070 34.145 12.346 1.00 48.25 188 ILE A CA 1
ATOM 1419 C C . ILE A 1 188 ? 31.050 33.247 13.045 1.00 48.25 188 ILE A C 1
ATOM 1421 O O . ILE A 1 188 ? 30.083 32.839 12.362 1.00 48.25 188 ILE A O 1
#